Protein AF-A0A0M2LQ07-F1 (afdb_monomer_lite)

Foldseek 3Di:
DPPPVVVVVVLVVVLVVLLPPAAPVNPPPDPVCVVLCPDPVSVVSSVLSNQLSNDPPPADSVQSSCVVVVHDHSPDDDPDPPPDPDDDDPVVVVVVVVVVVVVVVVVVVVVVVVVVVVVVVVVVVVVVVVVVVVVVVVVVVVVVVVVCCVVCVVVPVPPVVVVVVVVLDLDDDPVNLCVVCVPPDDPVVSVVVSVVSSVVSVVSSVVVVVVCVVCPPPPVVVVVVVVVVVVVVVVVVVVPDDDDPVVVVVVVVVVPDPPVVVVVVVVVVVVPD

Structure (mmCIF, N/CA/C/O backbone):
data_AF-A0A0M2LQ07-F1
#
_entry.id   AF-A0A0M2LQ07-F1
#
loop_
_atom_site.group_PDB
_atom_site.id
_atom_site.type_symbol
_atom_site.label_atom_id
_atom_site.label_alt_id
_atom_site.label_comp_id
_atom_site.label_asym_id
_atom_site.label_entity_id
_atom_site.label_seq_id
_atom_site.pdbx_PDB_ins_code
_atom_site.Cartn_x
_atom_site.Cartn_y
_atom_site.Cartn_z
_atom_site.occupancy
_atom_site.B_iso_or_equiv
_atom_site.auth_seq_id
_atom_site.auth_comp_id
_atom_site.auth_asym_id
_atom_site.auth_atom_id
_atom_site.pdbx_PDB_model_num
ATOM 1 N N . MET A 1 1 ? 47.335 -54.741 -37.567 1.00 46.97 1 MET A N 1
ATOM 2 C CA . MET A 1 1 ? 47.854 -53.479 -38.133 1.00 46.97 1 MET A CA 1
ATOM 3 C C . MET A 1 1 ? 46.717 -52.484 -37.971 1.00 46.97 1 MET A C 1
ATOM 5 O O . MET A 1 1 ? 46.050 -52.187 -38.942 1.00 46.97 1 MET A O 1
ATOM 9 N N . ASP A 1 2 ? 46.422 -52.058 -36.739 1.00 43.97 2 ASP A N 1
ATOM 10 C CA . ASP A 1 2 ? 45.130 -51.413 -36.422 1.00 43.97 2 ASP A CA 1
ATOM 11 C C . ASP A 1 2 ? 45.296 -50.295 -35.376 1.00 43.97 2 ASP A C 1
ATOM 13 O O . ASP A 1 2 ? 44.482 -50.148 -34.474 1.00 43.97 2 ASP A O 1
ATOM 17 N N . GLY A 1 3 ? 46.407 -49.550 -35.443 1.00 45.47 3 GLY A N 1
ATOM 18 C CA . GLY A 1 3 ? 46.729 -48.476 -34.490 1.00 45.47 3 GLY A CA 1
ATOM 19 C C . GLY A 1 3 ? 46.888 -47.080 -35.100 1.00 45.47 3 GLY A C 1
ATOM 20 O O . GLY A 1 3 ? 46.978 -46.114 -34.354 1.00 45.47 3 GLY A O 1
ATOM 21 N N . GLU A 1 4 ? 46.930 -46.948 -36.430 1.00 47.81 4 GLU A N 1
ATOM 22 C CA . GLU A 1 4 ? 47.113 -45.644 -37.092 1.00 47.81 4 GLU A CA 1
ATOM 23 C C . GLU A 1 4 ? 45.782 -44.942 -37.400 1.00 47.81 4 GLU A C 1
ATOM 25 O O . GLU A 1 4 ? 45.722 -43.720 -37.348 1.00 47.81 4 GLU A O 1
ATOM 30 N N . ALA A 1 5 ? 44.694 -45.693 -37.619 1.00 48.97 5 ALA A N 1
ATOM 31 C CA . ALA A 1 5 ? 43.389 -45.117 -37.949 1.00 48.97 5 ALA A CA 1
ATOM 32 C C . ALA A 1 5 ? 42.749 -44.350 -36.773 1.00 48.97 5 ALA A C 1
ATOM 34 O O . ALA A 1 5 ? 42.225 -43.260 -36.974 1.00 48.97 5 ALA A O 1
ATOM 35 N N . SER A 1 6 ? 42.852 -44.853 -35.530 1.00 53.16 6 SER A N 1
ATOM 36 C CA . SER A 1 6 ? 42.220 -44.185 -34.374 1.00 53.16 6 SER A CA 1
ATOM 37 C C . SER A 1 6 ? 42.919 -42.884 -33.979 1.00 53.16 6 SER A C 1
ATOM 39 O O . SER A 1 6 ? 42.290 -41.977 -33.451 1.00 53.16 6 SER A O 1
ATOM 41 N N . GLY A 1 7 ? 44.225 -42.781 -34.238 1.00 56.69 7 GLY A N 1
ATOM 42 C CA . GLY A 1 7 ? 45.003 -41.588 -33.922 1.00 56.69 7 GLY A CA 1
ATOM 43 C C . GLY A 1 7 ? 44.833 -40.462 -34.937 1.00 56.69 7 GLY A C 1
ATOM 44 O O . GLY A 1 7 ? 45.278 -39.358 -34.652 1.00 56.69 7 GLY A O 1
ATOM 45 N N . GLN A 1 8 ? 44.251 -40.730 -36.108 1.00 58.09 8 GLN A N 1
ATOM 46 C CA . GLN A 1 8 ? 43.998 -39.730 -37.146 1.00 58.09 8 GLN A CA 1
ATOM 47 C C . GLN A 1 8 ? 42.591 -39.135 -36.999 1.00 58.09 8 GLN A C 1
ATOM 49 O O . GLN A 1 8 ? 42.454 -37.916 -37.031 1.00 58.09 8 GLN A O 1
ATOM 54 N N . ASP A 1 9 ? 41.597 -39.964 -36.661 1.00 59.16 9 ASP A N 1
ATOM 55 C CA . ASP A 1 9 ? 40.252 -39.501 -36.289 1.00 59.16 9 ASP A CA 1
ATOM 56 C C . ASP A 1 9 ? 40.281 -38.600 -35.038 1.00 59.16 9 ASP A C 1
ATOM 58 O O . ASP A 1 9 ? 39.687 -37.524 -35.037 1.00 59.16 9 ASP A O 1
ATOM 62 N N . GLU A 1 10 ? 41.053 -38.964 -34.002 1.00 59.94 10 GLU A N 1
ATOM 63 C CA . GLU A 1 10 ? 41.228 -38.113 -32.810 1.00 59.94 10 GLU A CA 1
ATOM 64 C C . GLU A 1 10 ? 41.937 -36.777 -33.122 1.00 59.94 10 GLU A C 1
ATOM 66 O O . GLU A 1 10 ? 41.705 -35.781 -32.432 1.00 59.94 10 GLU A O 1
ATOM 71 N N . ARG A 1 11 ? 42.801 -36.725 -34.150 1.00 60.34 11 ARG A N 1
ATOM 72 C CA . ARG A 1 11 ? 43.462 -35.479 -34.595 1.00 60.34 11 ARG A CA 1
ATOM 73 C C . ARG A 1 11 ? 42.482 -34.568 -35.319 1.00 60.34 11 ARG A C 1
ATOM 75 O O . ARG A 1 11 ? 42.417 -33.379 -35.005 1.00 60.34 11 ARG A O 1
ATOM 82 N N . ASP A 1 12 ? 41.718 -35.126 -36.250 1.00 62.94 12 ASP A N 1
ATOM 83 C CA . ASP A 1 12 ? 40.739 -34.383 -37.041 1.00 62.94 12 ASP A CA 1
ATOM 84 C C . ASP A 1 12 ? 39.615 -33.834 -36.147 1.00 62.94 12 ASP A C 1
ATOM 86 O O . ASP A 1 12 ? 39.192 -32.684 -36.303 1.00 62.94 12 ASP A O 1
ATOM 90 N N . GLU A 1 13 ? 39.205 -34.599 -35.132 1.00 63.00 13 GLU A N 1
ATOM 91 C CA . GLU A 1 13 ? 38.207 -34.184 -34.142 1.00 63.00 13 GLU A CA 1
ATOM 92 C C . GLU A 1 13 ? 38.708 -33.025 -33.254 1.00 63.00 13 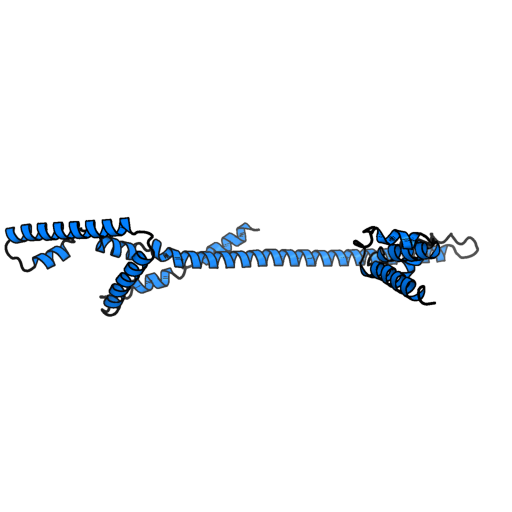GLU A C 1
ATOM 94 O O . GLU A 1 13 ? 37.972 -32.068 -32.989 1.00 63.00 13 GLU A O 1
ATOM 99 N N . GLN A 1 14 ? 39.987 -33.037 -32.861 1.00 61.47 14 GLN A N 1
ATOM 100 C CA . GLN A 1 14 ? 40.597 -31.951 -32.080 1.00 61.47 14 GLN A CA 1
ATOM 101 C C . GLN A 1 14 ? 40.781 -30.660 -32.896 1.00 61.47 14 GLN A C 1
ATOM 103 O O . GLN A 1 14 ? 40.563 -29.566 -32.369 1.00 61.47 14 GLN A O 1
ATOM 108 N N . ILE A 1 15 ? 41.129 -30.763 -34.182 1.00 60.22 15 ILE A N 1
ATOM 109 C CA . ILE A 1 15 ? 41.238 -29.610 -35.095 1.00 60.22 15 ILE A CA 1
ATOM 110 C C . ILE A 1 15 ? 39.846 -29.013 -35.385 1.00 60.22 15 ILE A C 1
ATOM 112 O O . ILE A 1 15 ? 39.679 -27.787 -35.414 1.00 60.22 15 ILE A O 1
ATOM 116 N N . ALA A 1 16 ? 38.820 -29.857 -35.520 1.00 60.53 16 ALA A N 1
ATOM 117 C CA . ALA A 1 16 ? 37.435 -29.418 -35.689 1.00 60.53 16 ALA A CA 1
ATOM 118 C C . ALA A 1 16 ? 36.893 -28.677 -34.449 1.00 60.53 16 ALA A C 1
ATOM 120 O O . ALA A 1 16 ? 36.198 -27.665 -34.587 1.00 60.53 16 ALA A O 1
ATOM 121 N N . ALA A 1 17 ? 37.256 -29.113 -33.238 1.00 58.44 17 ALA A N 1
ATOM 122 C CA . ALA A 1 17 ? 36.820 -28.487 -31.985 1.00 58.44 17 ALA A CA 1
ATOM 123 C C . ALA A 1 17 ? 37.304 -27.028 -31.820 1.00 58.44 17 ALA A C 1
ATOM 125 O O . ALA A 1 17 ? 36.582 -26.184 -31.275 1.00 58.44 17 ALA A O 1
ATOM 126 N N . VAL A 1 18 ? 38.493 -26.701 -32.340 1.00 58.38 18 VAL A N 1
ATOM 127 C CA . VAL A 1 18 ? 39.032 -25.326 -32.365 1.00 58.38 18 VAL A CA 1
ATOM 128 C C . VAL A 1 18 ? 38.198 -24.420 -33.276 1.00 58.38 18 VAL A C 1
ATOM 130 O O . VAL A 1 18 ? 37.946 -23.263 -32.945 1.00 58.38 18 VAL A O 1
ATOM 133 N N . SER A 1 19 ? 37.701 -24.956 -34.392 1.00 54.53 19 SER A N 1
ATOM 134 C CA . SER A 1 19 ? 36.867 -24.209 -35.344 1.00 54.53 19 SER A CA 1
ATOM 135 C C . SER A 1 19 ? 35.464 -23.906 -34.796 1.00 54.53 19 SER A C 1
ATOM 137 O O . SER A 1 19 ? 34.841 -22.924 -35.193 1.00 54.53 19 SER A O 1
ATOM 139 N N . ALA A 1 20 ? 34.966 -24.720 -33.859 1.00 53.09 20 ALA A N 1
ATOM 140 C CA . ALA A 1 20 ? 33.618 -24.603 -33.300 1.00 53.09 20 ALA A CA 1
ATOM 141 C C . ALA A 1 20 ? 33.491 -23.604 -32.131 1.00 53.09 20 ALA A C 1
ATOM 143 O O . ALA A 1 20 ? 32.379 -23.211 -31.783 1.00 53.09 20 ALA A O 1
ATOM 144 N N . THR A 1 21 ? 34.598 -23.187 -31.504 1.00 53.09 21 THR A N 1
ATOM 145 C CA . THR A 1 21 ? 34.574 -22.473 -30.209 1.00 53.09 21 THR A CA 1
ATOM 146 C C . THR A 1 21 ? 34.565 -20.944 -30.286 1.00 53.09 21 THR A C 1
ATOM 148 O O . THR A 1 21 ? 34.563 -20.304 -29.239 1.00 53.09 21 THR A O 1
ATOM 151 N N . GLY A 1 22 ? 34.494 -20.349 -31.481 1.00 49.03 22 GLY A N 1
ATOM 152 C CA . GLY A 1 22 ? 34.220 -18.920 -31.684 1.00 49.03 22 GLY A CA 1
ATOM 153 C C . GLY A 1 22 ? 35.163 -17.962 -30.941 1.00 49.03 22 GLY A C 1
ATOM 154 O O . GLY A 1 22 ? 34.906 -17.596 -29.798 1.00 49.03 22 GLY A O 1
ATOM 155 N N . GLY A 1 23 ? 36.221 -17.501 -31.618 1.00 47.72 23 GLY A N 1
ATOM 156 C CA . GLY A 1 23 ? 36.977 -16.264 -31.353 1.00 47.72 23 GLY A CA 1
ATOM 157 C C . GLY A 1 23 ? 37.716 -16.109 -30.014 1.00 47.72 23 GLY A C 1
ATOM 158 O O . GLY A 1 23 ? 38.911 -15.829 -30.007 1.00 47.72 23 GLY A O 1
ATOM 159 N N . SER A 1 24 ? 37.039 -16.252 -28.873 1.00 45.50 24 SER A N 1
ATOM 160 C CA . SER A 1 24 ? 37.569 -15.868 -27.558 1.00 45.50 24 SER A CA 1
ATOM 161 C C . SER A 1 24 ? 37.979 -17.052 -26.673 1.00 45.50 24 SER A C 1
ATOM 163 O O . SER A 1 24 ? 38.834 -16.876 -25.807 1.00 45.50 24 SER A O 1
ATOM 165 N N . SER A 1 25 ? 37.435 -18.255 -26.896 1.00 47.25 25 SER A N 1
ATOM 166 C CA . SER A 1 25 ? 37.839 -19.480 -26.174 1.00 47.25 25 SER A CA 1
ATOM 167 C C . SER A 1 25 ? 38.949 -20.279 -26.869 1.00 47.25 25 SER A C 1
ATOM 169 O O . SER A 1 25 ? 39.538 -21.159 -26.246 1.00 47.25 25 SER A O 1
ATOM 171 N N . ALA A 1 26 ? 39.294 -19.949 -28.120 1.00 50.22 26 ALA A N 1
ATOM 172 C CA . ALA A 1 26 ? 40.324 -20.643 -28.905 1.00 50.22 26 ALA A CA 1
ATOM 173 C C . ALA A 1 26 ? 41.767 -20.439 -28.383 1.00 50.22 26 ALA A C 1
ATOM 175 O O . ALA A 1 26 ? 42.678 -21.157 -28.784 1.00 50.22 26 ALA A O 1
ATOM 176 N N . LEU A 1 27 ? 41.986 -19.481 -27.471 1.00 46.78 27 LEU A N 1
ATOM 177 C CA . LEU A 1 27 ? 43.298 -19.164 -26.884 1.00 46.78 27 LEU A CA 1
ATOM 178 C C . LEU A 1 27 ? 43.568 -19.858 -25.535 1.00 46.78 27 LEU A C 1
ATOM 180 O O . LEU A 1 27 ? 44.528 -19.513 -24.844 1.00 46.78 27 LEU A O 1
ATOM 184 N N . VAL A 1 28 ? 42.753 -20.839 -25.132 1.00 48.00 28 VAL A N 1
ATOM 185 C CA . VAL A 1 28 ? 43.066 -21.674 -23.964 1.00 48.00 28 VAL A CA 1
ATOM 186 C C . VAL A 1 28 ? 44.099 -22.723 -24.384 1.00 48.00 28 VAL A C 1
ATOM 188 O O . VAL A 1 28 ? 43.757 -23.797 -24.874 1.00 48.00 28 VAL A O 1
ATOM 191 N N . PHE A 1 29 ? 45.383 -22.399 -24.215 1.00 53.06 29 PHE A N 1
ATOM 192 C CA . PHE A 1 29 ? 46.493 -23.318 -24.473 1.00 53.06 29 PHE A CA 1
ATOM 193 C C . PHE A 1 29 ? 46.430 -24.517 -23.516 1.00 53.06 29 PHE A C 1
ATOM 195 O O . PHE A 1 29 ? 46.901 -24.465 -22.381 1.00 53.06 29 PHE A O 1
ATOM 202 N N . ASN A 1 30 ? 45.813 -25.601 -23.977 1.00 56.31 30 ASN A N 1
ATOM 203 C CA . ASN A 1 30 ? 45.664 -26.843 -23.238 1.00 56.31 30 ASN A CA 1
ATOM 204 C C . ASN A 1 30 ? 46.934 -27.714 -23.367 1.00 56.31 30 ASN A C 1
ATOM 206 O O . ASN A 1 30 ? 47.557 -27.779 -24.426 1.00 56.31 30 ASN A O 1
ATOM 210 N N . LEU A 1 31 ? 47.329 -28.431 -22.311 1.00 52.22 31 LEU A N 1
ATOM 211 C CA . LEU A 1 31 ? 48.542 -29.277 -22.307 1.00 52.22 31 LEU A CA 1
ATOM 212 C C . LEU A 1 31 ? 48.493 -30.420 -23.344 1.00 52.22 31 LEU A C 1
ATOM 214 O O . LEU A 1 31 ? 49.528 -30.976 -23.712 1.00 52.22 31 LEU A O 1
ATOM 218 N N . HIS A 1 32 ? 47.301 -30.725 -23.860 1.00 57.03 32 HIS A N 1
ATOM 219 C CA . HIS A 1 32 ? 47.039 -31.735 -24.886 1.00 57.03 32 HIS A CA 1
ATOM 220 C C . HIS A 1 32 ? 47.437 -31.324 -26.319 1.00 57.03 32 HIS A C 1
ATOM 222 O O . HIS A 1 32 ? 47.362 -32.156 -27.213 1.00 57.03 32 HIS A O 1
ATOM 228 N N . ILE A 1 33 ? 47.912 -30.092 -26.549 1.00 60.50 33 ILE A N 1
ATOM 229 C CA . ILE A 1 33 ? 48.329 -29.600 -27.883 1.00 60.50 33 ILE A CA 1
ATOM 230 C C . ILE A 1 33 ? 49.771 -30.031 -28.228 1.00 60.50 33 ILE A C 1
ATOM 232 O O . ILE A 1 33 ? 50.170 -30.089 -29.389 1.00 60.50 33 ILE A O 1
ATOM 236 N N . LEU A 1 34 ? 50.582 -30.369 -27.220 1.00 58.12 34 LEU A N 1
ATOM 237 C CA . LEU A 1 34 ? 52.002 -30.699 -27.391 1.00 58.12 34 LEU A CA 1
ATOM 238 C C . LEU A 1 34 ? 52.292 -31.868 -28.358 1.00 58.12 34 LEU A C 1
ATOM 240 O O . LEU A 1 34 ? 53.314 -31.798 -29.041 1.00 58.12 34 LEU A O 1
ATOM 244 N N . PRO A 1 35 ? 51.457 -32.922 -28.467 1.00 62.19 35 PRO A N 1
ATOM 245 C CA . PRO A 1 35 ? 51.621 -33.967 -29.476 1.00 62.19 35 PRO A CA 1
ATOM 246 C C . PRO A 1 35 ? 51.368 -33.478 -30.913 1.00 62.19 35 PRO A C 1
ATOM 248 O O . PRO A 1 35 ? 52.111 -33.882 -31.802 1.00 62.19 35 PRO A O 1
ATOM 251 N N . LEU A 1 36 ? 50.394 -32.579 -31.127 1.00 58.91 36 LEU A N 1
ATOM 252 C CA . LEU A 1 36 ? 50.038 -32.004 -32.440 1.00 58.91 36 LEU A CA 1
ATOM 253 C C . LEU A 1 36 ? 51.113 -31.051 -32.987 1.00 58.91 36 LEU A C 1
ATOM 255 O O . LEU A 1 36 ? 51.188 -30.808 -34.182 1.00 58.91 36 LEU A O 1
ATOM 259 N N . LEU A 1 37 ? 51.977 -30.515 -32.121 1.00 60.53 37 LEU A N 1
ATOM 260 C CA . LEU A 1 37 ? 53.058 -29.600 -32.510 1.00 60.53 37 LEU A CA 1
ATOM 261 C C . LEU A 1 37 ? 54.384 -30.314 -32.839 1.00 60.53 37 LEU A C 1
ATOM 263 O O . LEU A 1 37 ? 55.374 -29.643 -33.150 1.00 60.53 37 LEU A O 1
ATOM 267 N N . ARG A 1 38 ? 54.439 -31.653 -32.734 1.00 64.88 38 ARG A N 1
ATOM 268 C CA . ARG A 1 38 ? 55.676 -32.442 -32.906 1.00 64.88 38 ARG A CA 1
ATOM 269 C C . ARG A 1 38 ? 56.110 -32.596 -34.359 1.00 64.88 38 ARG A C 1
ATOM 271 O O . ARG A 1 38 ? 57.309 -32.645 -34.620 1.00 64.88 38 ARG A O 1
ATOM 278 N N . THR A 1 39 ? 55.162 -32.705 -35.278 1.00 72.12 39 THR A N 1
ATOM 279 C CA . THR A 1 39 ? 55.397 -32.856 -36.719 1.00 72.12 39 THR A CA 1
ATOM 280 C C . THR A 1 39 ? 55.114 -31.526 -37.418 1.00 72.12 39 THR A C 1
ATOM 282 O O . THR A 1 39 ? 54.304 -30.723 -36.957 1.00 72.12 39 THR A O 1
ATOM 285 N N . GLU A 1 40 ? 55.820 -31.255 -38.518 1.00 68.81 40 GLU A N 1
ATOM 286 C CA . GLU A 1 40 ? 55.652 -30.004 -39.271 1.00 68.81 40 GLU A CA 1
ATOM 287 C C . GLU A 1 40 ? 54.229 -29.872 -39.824 1.00 68.81 40 GLU A C 1
ATOM 289 O O . GLU A 1 40 ? 53.613 -28.816 -39.721 1.00 68.81 40 GLU A O 1
ATOM 294 N N . GLU A 1 41 ? 53.701 -30.964 -40.375 1.00 72.25 41 GLU A N 1
ATOM 295 C CA . GLU A 1 41 ? 52.399 -31.000 -41.038 1.00 72.25 41 GLU A CA 1
ATOM 296 C C . GLU A 1 41 ? 51.247 -30.783 -40.046 1.00 72.25 41 GLU A C 1
ATOM 298 O O . GLU A 1 41 ? 50.420 -29.895 -40.264 1.00 72.25 41 GLU A O 1
ATOM 303 N N . ASP A 1 42 ? 51.239 -31.498 -38.914 1.00 64.44 42 ASP A N 1
ATOM 304 C CA . ASP A 1 42 ? 50.184 -31.359 -37.897 1.00 64.44 42 ASP A CA 1
ATOM 305 C C . ASP A 1 42 ? 50.243 -29.975 -37.226 1.00 64.44 42 ASP A C 1
ATOM 307 O O . ASP A 1 42 ? 49.210 -29.360 -36.938 1.00 64.44 42 ASP A O 1
ATOM 311 N N . ARG A 1 43 ? 51.452 -29.420 -37.055 1.00 70.31 43 ARG A N 1
ATOM 312 C CA . ARG A 1 43 ? 51.638 -28.064 -36.531 1.00 70.31 43 ARG A CA 1
ATOM 313 C C . ARG A 1 43 ? 51.049 -27.012 -37.464 1.00 70.31 43 ARG A C 1
ATOM 315 O O . ARG A 1 43 ? 50.386 -26.090 -36.990 1.00 70.31 43 ARG A O 1
ATOM 322 N N . VAL A 1 44 ? 51.290 -27.127 -38.768 1.00 71.19 44 VAL A N 1
ATOM 323 C CA . VAL A 1 44 ? 50.738 -26.197 -39.765 1.00 71.19 44 VAL A CA 1
ATOM 324 C C . VAL A 1 44 ? 49.213 -26.310 -39.821 1.00 71.19 44 VAL A C 1
ATOM 326 O O . VAL A 1 44 ? 48.533 -25.283 -39.836 1.00 71.19 44 VAL A O 1
ATOM 329 N N . ALA A 1 45 ? 48.664 -27.527 -39.781 1.00 71.06 45 ALA A N 1
ATOM 330 C CA . ALA A 1 45 ? 47.218 -27.753 -39.773 1.00 71.06 45 ALA A CA 1
ATOM 331 C C . ALA A 1 45 ? 46.539 -27.139 -38.535 1.00 71.06 45 ALA A C 1
ATOM 333 O O . ALA A 1 45 ? 45.563 -26.395 -38.664 1.00 71.06 45 ALA A O 1
ATOM 334 N N . TYR A 1 46 ? 47.100 -27.369 -37.344 1.00 70.38 46 TYR A N 1
ATOM 335 C CA . TYR A 1 46 ? 46.590 -26.803 -36.095 1.00 70.38 46 TYR A CA 1
ATOM 336 C C . TYR A 1 46 ? 46.665 -25.268 -36.076 1.00 70.38 46 TYR A C 1
ATOM 338 O O . TYR A 1 46 ? 45.689 -24.599 -35.735 1.00 70.38 46 TYR A O 1
ATOM 346 N N . LEU A 1 47 ? 47.800 -24.686 -36.482 1.00 71.56 47 LEU A N 1
ATOM 347 C CA . LEU A 1 47 ? 47.966 -23.229 -36.515 1.00 71.56 47 LEU A CA 1
ATOM 348 C C . LEU A 1 47 ? 47.019 -22.559 -37.519 1.00 71.56 47 LEU A C 1
ATOM 350 O O . LEU A 1 47 ? 46.486 -21.493 -37.216 1.00 71.56 47 LEU A O 1
ATOM 354 N N . ASN A 1 48 ? 46.750 -23.190 -38.666 1.00 71.75 48 ASN A N 1
ATOM 355 C CA . ASN A 1 48 ? 45.762 -22.695 -39.627 1.00 71.75 48 ASN A CA 1
ATOM 356 C C . ASN A 1 48 ? 44.333 -22.740 -39.067 1.00 71.75 48 ASN A C 1
ATOM 358 O O . ASN A 1 48 ? 43.574 -21.787 -39.257 1.00 71.75 48 ASN A O 1
ATOM 362 N N . ALA A 1 49 ? 43.967 -23.794 -38.334 1.00 70.31 49 ALA A N 1
ATOM 363 C CA . ALA A 1 49 ? 42.655 -23.894 -37.694 1.00 70.31 49 ALA A CA 1
ATOM 364 C C . ALA A 1 49 ? 42.465 -22.833 -36.597 1.00 70.31 49 ALA A C 1
ATOM 366 O O . ALA A 1 49 ? 41.436 -22.156 -36.561 1.00 70.31 49 ALA A O 1
ATOM 367 N N . VAL A 1 50 ? 43.486 -22.611 -35.761 1.00 69.38 50 VAL A N 1
ATOM 368 C CA . VAL A 1 50 ? 43.484 -21.533 -34.757 1.00 69.38 50 VAL A CA 1
ATOM 369 C C . VAL A 1 50 ? 43.376 -20.165 -35.430 1.00 69.38 50 VAL A C 1
ATOM 371 O O . VAL A 1 50 ? 42.549 -19.345 -35.034 1.00 69.38 50 VAL A O 1
ATOM 374 N N . ALA A 1 51 ? 44.170 -19.919 -36.473 1.00 67.94 51 ALA A N 1
ATOM 375 C CA . ALA A 1 51 ? 44.141 -18.652 -37.188 1.00 67.94 51 ALA A CA 1
ATOM 376 C C . ALA A 1 51 ? 42.770 -18.397 -37.838 1.00 67.94 51 ALA A C 1
ATOM 378 O O . ALA A 1 51 ? 42.279 -17.272 -37.796 1.00 67.94 51 ALA A O 1
ATOM 379 N N . THR A 1 52 ? 42.108 -19.435 -38.354 1.00 69.62 52 THR A N 1
ATOM 380 C CA . THR A 1 52 ? 40.753 -19.349 -38.925 1.00 69.62 52 THR A CA 1
ATOM 381 C C . THR A 1 52 ? 39.687 -19.098 -37.853 1.00 69.62 52 THR A C 1
ATOM 383 O O . THR A 1 52 ? 38.791 -18.281 -38.064 1.00 69.62 52 THR A O 1
ATOM 386 N N . ALA A 1 53 ? 39.806 -19.703 -36.669 1.00 68.12 53 ALA A N 1
ATOM 387 C CA . ALA A 1 53 ? 38.896 -19.461 -35.543 1.00 68.12 53 ALA A CA 1
ATOM 388 C C . ALA A 1 53 ? 38.975 -18.022 -34.986 1.00 68.12 53 ALA A C 1
ATOM 390 O O . ALA A 1 53 ? 38.035 -17.554 -34.342 1.00 68.12 53 ALA A O 1
ATOM 391 N N . MET A 1 54 ? 40.076 -17.309 -35.252 1.00 66.50 54 MET A N 1
ATOM 392 C CA . MET A 1 54 ? 40.268 -15.898 -34.896 1.00 66.50 54 MET A CA 1
ATOM 393 C C . MET A 1 54 ? 39.731 -14.914 -35.952 1.00 66.50 54 MET A C 1
ATOM 395 O O . MET A 1 54 ? 39.912 -13.704 -35.793 1.00 66.50 54 MET A O 1
ATOM 399 N N . THR A 1 55 ? 39.082 -15.395 -37.021 1.00 69.00 55 THR A N 1
ATOM 400 C CA . THR A 1 55 ? 38.496 -14.529 -38.058 1.00 69.00 55 THR A CA 1
ATOM 401 C C . THR A 1 55 ? 37.394 -13.648 -37.451 1.00 69.00 55 THR A C 1
ATOM 403 O O . THR A 1 55 ? 36.427 -14.180 -36.910 1.00 69.00 55 THR A O 1
ATOM 406 N N . PRO A 1 56 ? 37.478 -12.309 -37.543 1.00 69.81 56 PRO A N 1
ATOM 407 C CA . PRO A 1 56 ? 36.395 -11.426 -37.113 1.00 69.81 56 PRO A CA 1
ATOM 408 C C . PRO A 1 56 ? 35.111 -11.653 -37.929 1.00 69.81 56 PRO A C 1
ATOM 410 O O . PRO A 1 56 ? 35.187 -11.748 -39.153 1.00 69.81 56 PRO A O 1
ATOM 413 N N . ASP A 1 57 ? 33.935 -11.607 -37.287 1.00 67.81 57 ASP A N 1
ATOM 414 C CA . ASP A 1 57 ? 32.600 -11.910 -37.866 1.00 67.81 57 ASP A CA 1
ATOM 415 C C . ASP A 1 57 ? 32.238 -11.184 -39.179 1.00 67.81 57 ASP A C 1
ATOM 417 O O . ASP A 1 57 ? 31.265 -11.524 -39.850 1.00 67.81 57 ASP A O 1
ATOM 421 N N . ARG A 1 58 ? 32.980 -10.135 -39.546 1.00 58.09 58 ARG A N 1
ATOM 422 C CA . ARG A 1 58 ? 32.723 -9.287 -40.719 1.00 58.09 58 ARG A CA 1
ATOM 423 C C . ARG A 1 58 ? 33.665 -9.556 -41.901 1.00 58.09 58 ARG A C 1
ATOM 425 O O . ARG A 1 58 ? 33.584 -8.823 -42.886 1.00 58.09 58 ARG A O 1
ATOM 432 N N . ILE A 1 59 ? 34.562 -10.542 -41.812 1.00 68.00 59 ILE A N 1
ATOM 433 C CA . ILE A 1 59 ? 35.559 -10.852 -42.852 1.00 68.00 59 ILE A CA 1
ATOM 434 C C . ILE A 1 59 ? 35.205 -12.168 -43.558 1.00 68.00 59 ILE A C 1
ATOM 436 O O . ILE A 1 59 ? 34.883 -13.157 -42.911 1.00 68.00 59 ILE A O 1
ATOM 440 N N . ASP A 1 60 ? 35.293 -12.186 -44.893 1.00 73.62 60 ASP A N 1
ATOM 441 C CA . ASP A 1 60 ? 35.169 -13.411 -45.694 1.00 73.62 60 ASP A CA 1
ATOM 442 C C . ASP A 1 60 ? 36.318 -14.387 -45.346 1.00 73.62 60 ASP A C 1
ATOM 444 O O . ASP A 1 60 ? 37.488 -14.023 -45.534 1.00 73.62 60 ASP A O 1
ATOM 448 N N . PRO A 1 61 ? 36.024 -15.619 -44.882 1.00 70.56 61 PRO A N 1
ATOM 449 C CA . PRO A 1 61 ? 37.036 -16.607 -44.502 1.00 70.56 61 PRO A CA 1
ATOM 450 C C . PRO A 1 61 ? 38.094 -16.863 -45.585 1.00 70.56 61 PRO A C 1
ATOM 452 O O . PRO A 1 61 ? 39.275 -17.018 -45.279 1.00 70.56 61 PRO A O 1
ATOM 455 N N . LYS A 1 62 ? 37.716 -16.804 -46.871 1.00 71.12 62 LYS A N 1
ATOM 456 C CA . LYS A 1 62 ? 38.656 -17.026 -47.987 1.00 71.12 62 LYS A CA 1
ATOM 457 C C . LYS A 1 62 ? 39.671 -15.893 -48.151 1.00 71.12 62 LYS A C 1
ATOM 459 O O . LYS A 1 62 ? 40.786 -16.115 -48.627 1.00 71.12 62 LYS A O 1
ATOM 464 N N . LEU A 1 63 ? 39.292 -14.664 -47.795 1.00 68.69 63 LEU A N 1
ATOM 465 C CA . LEU A 1 63 ? 40.201 -13.514 -47.798 1.00 68.69 63 LEU A CA 1
ATOM 466 C C . LEU A 1 63 ? 41.155 -13.564 -46.601 1.00 68.69 63 LEU A C 1
ATOM 468 O O . LEU A 1 63 ? 42.315 -13.175 -46.737 1.00 68.69 63 LEU A O 1
ATOM 472 N N . TRP A 1 64 ? 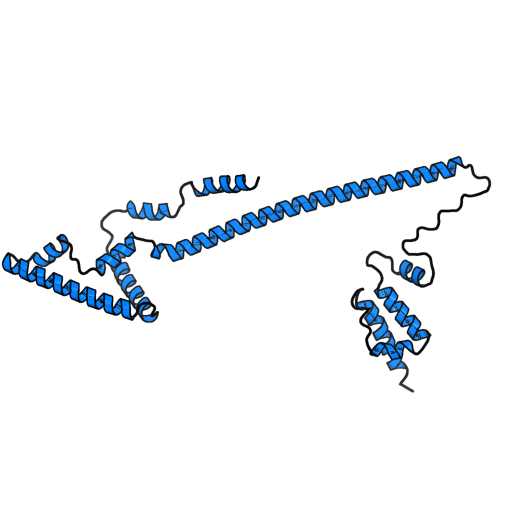40.683 -14.079 -45.465 1.00 76.31 64 TRP A N 1
ATOM 473 C CA . TRP A 1 64 ? 41.488 -14.276 -44.263 1.00 76.31 64 TRP A CA 1
ATOM 474 C C . TRP A 1 64 ? 42.585 -15.331 -44.462 1.00 76.31 64 TRP A C 1
ATOM 476 O O . TRP A 1 64 ? 43.758 -15.040 -44.229 1.00 76.31 64 TRP A O 1
ATOM 486 N N . GLU A 1 65 ? 42.245 -16.501 -45.010 1.00 72.56 65 GLU A N 1
ATOM 487 C CA . GLU A 1 65 ? 43.219 -17.553 -45.352 1.00 72.56 65 GLU A CA 1
ATOM 488 C C . GLU A 1 65 ? 44.285 -17.060 -46.339 1.00 72.56 65 GLU A C 1
ATOM 490 O O . GLU A 1 65 ? 45.483 -17.298 -46.169 1.00 72.56 65 GLU A O 1
ATOM 495 N N . ARG A 1 66 ? 43.865 -16.310 -47.365 1.00 73.50 66 ARG A N 1
ATOM 496 C CA . ARG A 1 66 ? 44.781 -15.751 -48.365 1.00 73.50 66 ARG A CA 1
ATOM 497 C C . ARG A 1 66 ? 45.766 -14.746 -47.761 1.00 73.50 66 ARG A C 1
ATOM 499 O O . ARG A 1 66 ? 46.895 -14.655 -48.241 1.00 73.50 66 ARG A O 1
ATOM 506 N N . TRP A 1 67 ? 45.354 -13.993 -46.743 1.00 76.75 67 TRP A N 1
ATOM 507 C CA . TRP A 1 67 ? 46.237 -13.084 -46.013 1.00 76.75 67 TRP A CA 1
ATOM 508 C C . TRP A 1 67 ? 47.224 -13.838 -45.116 1.00 76.75 67 TRP A C 1
ATOM 510 O O . TRP A 1 67 ? 48.420 -13.552 -45.165 1.00 76.75 67 TRP A O 1
ATOM 520 N N . LEU A 1 68 ? 46.754 -14.843 -44.371 1.00 74.44 68 LEU A N 1
ATOM 521 C CA . LEU A 1 68 ? 47.609 -15.697 -43.534 1.00 74.44 68 LEU A CA 1
ATOM 522 C C . LEU A 1 68 ? 48.705 -16.403 -44.351 1.00 74.44 68 LEU A C 1
ATOM 524 O O . LEU A 1 68 ? 49.827 -16.556 -43.874 1.00 74.44 68 LEU A O 1
ATOM 528 N N . GLY A 1 69 ? 48.422 -16.743 -45.614 1.00 72.62 69 GLY A N 1
ATOM 529 C CA . GLY A 1 69 ? 49.396 -17.269 -46.579 1.00 72.62 69 GLY A CA 1
ATOM 530 C C . GLY A 1 69 ? 50.399 -16.248 -47.143 1.00 72.62 69 GLY A C 1
ATOM 531 O O . GLY A 1 69 ? 51.066 -16.545 -48.134 1.00 72.62 69 GLY A O 1
ATOM 532 N N . GLY A 1 70 ? 50.496 -15.040 -46.573 1.00 66.06 70 GLY A N 1
ATOM 533 C CA . GLY A 1 70 ? 51.400 -13.974 -47.025 1.00 66.06 70 GLY A CA 1
ATOM 534 C C . GLY A 1 70 ? 50.849 -13.106 -48.164 1.00 66.06 70 GLY A C 1
ATOM 535 O O . GLY A 1 70 ? 51.600 -12.366 -48.802 1.00 66.06 70 GLY A O 1
ATOM 536 N N . GLY A 1 71 ? 49.548 -13.202 -48.451 1.00 69.25 71 GLY A N 1
ATOM 537 C CA . GLY A 1 71 ? 48.852 -12.337 -49.401 1.00 69.25 71 GLY A CA 1
ATOM 538 C C . GLY A 1 71 ? 48.539 -10.938 -48.845 1.00 69.25 71 GLY A C 1
ATOM 539 O O . GLY A 1 71 ? 48.834 -10.636 -47.691 1.00 69.25 71 GLY A O 1
ATOM 540 N N . PRO A 1 72 ? 47.935 -10.052 -49.660 1.00 65.69 72 PRO A N 1
ATOM 541 C CA . PRO A 1 72 ? 47.547 -8.713 -49.215 1.00 65.69 72 PRO A CA 1
ATOM 542 C C . PRO A 1 72 ? 46.518 -8.773 -48.075 1.00 65.69 72 PRO A C 1
ATOM 544 O O . PRO A 1 72 ? 45.668 -9.664 -48.053 1.00 65.69 72 PRO A O 1
ATOM 547 N N . GLY A 1 73 ? 46.596 -7.817 -47.143 1.00 67.31 73 GLY A N 1
ATOM 548 C CA . GLY A 1 73 ? 45.683 -7.704 -46.002 1.00 67.31 73 GLY A CA 1
ATOM 549 C C . GLY A 1 73 ? 44.204 -7.662 -46.395 1.00 67.31 73 GLY A C 1
ATOM 550 O O . GLY A 1 73 ? 43.870 -7.069 -47.420 1.00 67.31 73 GLY A O 1
ATOM 551 N N . PRO A 1 74 ? 43.284 -8.192 -45.563 1.00 61.94 74 PRO A N 1
ATOM 552 C CA . PRO A 1 74 ? 41.840 -8.133 -45.825 1.00 61.94 74 PRO A CA 1
ATOM 553 C C . PRO A 1 74 ? 41.308 -6.689 -45.903 1.00 61.94 74 PRO A C 1
ATOM 555 O O . PRO A 1 74 ? 40.268 -6.438 -46.508 1.00 61.94 74 PRO A O 1
ATOM 558 N N . TYR A 1 75 ? 42.049 -5.732 -45.335 1.00 62.53 75 TYR A N 1
ATOM 559 C CA . TYR A 1 75 ? 41.773 -4.295 -45.394 1.00 62.53 75 TYR A CA 1
ATOM 560 C C . TYR A 1 75 ? 42.736 -3.520 -46.305 1.00 62.53 75 TYR A C 1
ATOM 562 O O . TYR A 1 75 ? 42.534 -2.321 -46.521 1.00 62.53 75 TYR A O 1
ATOM 570 N N . ASP A 1 76 ? 43.761 -4.180 -46.853 1.00 54.28 76 ASP A N 1
ATOM 571 C CA . ASP A 1 76 ? 44.690 -3.550 -47.784 1.00 54.28 76 ASP A CA 1
ATOM 572 C C . ASP A 1 76 ? 44.005 -3.435 -49.138 1.00 54.28 76 ASP A C 1
ATOM 574 O O . ASP A 1 76 ? 43.922 -4.363 -49.949 1.00 54.28 76 ASP A O 1
ATOM 578 N N . ARG A 1 77 ? 43.476 -2.240 -49.390 1.00 56.19 77 ARG A N 1
ATOM 579 C CA . ARG A 1 77 ? 43.048 -1.852 -50.726 1.00 56.19 77 ARG A CA 1
ATOM 580 C C . ARG A 1 77 ? 44.250 -2.029 -51.645 1.00 56.19 77 ARG A C 1
ATOM 582 O O . ARG A 1 77 ? 45.312 -1.481 -51.364 1.00 56.19 77 ARG A O 1
ATOM 589 N N . SER A 1 78 ? 44.050 -2.785 -52.729 1.00 53.22 78 SER A N 1
ATOM 590 C CA . SER A 1 78 ? 44.965 -2.894 -53.870 1.00 53.22 78 SER A CA 1
ATOM 591 C C . SER A 1 78 ? 45.781 -1.612 -53.996 1.00 53.22 78 SER A C 1
ATOM 593 O O . SER A 1 78 ? 45.179 -0.549 -54.165 1.00 53.22 78 SER A O 1
ATOM 595 N N . ALA A 1 79 ? 47.111 -1.724 -53.882 1.00 55.56 79 ALA A N 1
ATOM 596 C CA . ALA A 1 79 ? 48.038 -0.598 -53.946 1.00 55.56 79 ALA A CA 1
ATOM 597 C C . ALA A 1 79 ? 47.589 0.415 -55.015 1.00 55.56 79 ALA A C 1
ATOM 599 O O . ALA A 1 79 ? 47.109 -0.020 -56.075 1.00 55.56 79 ALA A O 1
ATOM 600 N N . PRO A 1 80 ? 47.708 1.735 -54.764 1.00 55.97 80 PRO A N 1
ATOM 601 C CA . PRO A 1 80 ? 47.271 2.749 -55.716 1.00 55.97 80 PRO A CA 1
ATOM 602 C C . PRO A 1 80 ? 47.827 2.393 -57.093 1.00 55.97 80 PRO A C 1
ATOM 604 O O . PRO A 1 80 ? 49.038 2.212 -57.250 1.00 55.97 80 PRO A O 1
ATOM 607 N N . LYS A 1 81 ? 46.929 2.186 -58.070 1.00 58.06 81 LYS A N 1
ATOM 608 C CA . LYS A 1 81 ? 47.321 1.795 -59.429 1.00 58.06 81 LYS A CA 1
ATOM 609 C C . LYS A 1 81 ? 48.380 2.789 -59.900 1.00 58.06 81 LYS A C 1
ATOM 611 O O . LYS A 1 81 ? 48.121 3.991 -59.911 1.00 58.06 81 LYS A O 1
ATOM 616 N N . ARG A 1 82 ? 49.576 2.288 -60.234 1.00 54.66 82 ARG A N 1
ATOM 617 C CA . ARG A 1 82 ? 50.667 3.124 -60.748 1.00 54.66 82 ARG A CA 1
ATOM 618 C C . ARG A 1 82 ? 50.137 3.941 -61.936 1.00 54.66 82 ARG A C 1
ATOM 620 O O . ARG A 1 82 ? 49.418 3.364 -62.756 1.00 54.66 82 ARG 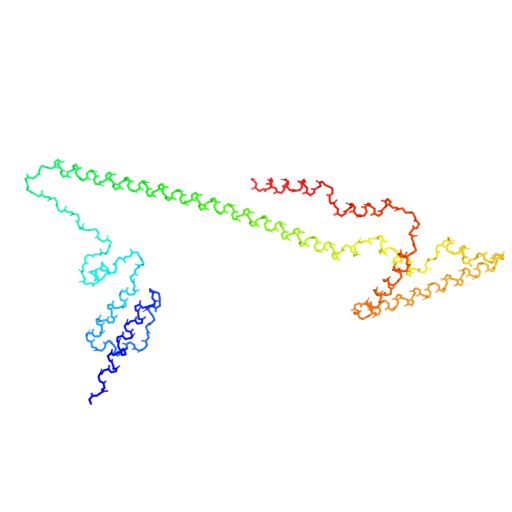A O 1
ATOM 627 N N . PRO A 1 83 ? 50.463 5.241 -62.036 1.00 54.06 83 PRO A N 1
ATOM 628 C CA . PRO A 1 83 ? 50.053 6.048 -63.177 1.00 54.06 83 PRO A CA 1
ATOM 629 C C . PRO A 1 83 ? 50.570 5.395 -64.464 1.00 54.06 83 PRO A C 1
ATOM 631 O O . PRO A 1 83 ? 51.745 5.047 -64.573 1.00 54.06 83 PRO A O 1
ATOM 634 N N . THR A 1 84 ? 49.667 5.160 -65.409 1.00 54.66 84 THR A N 1
ATOM 635 C CA . THR A 1 84 ? 49.930 4.543 -66.711 1.00 54.66 84 THR A CA 1
ATOM 636 C C . THR A 1 84 ? 50.822 5.464 -67.546 1.00 54.66 84 THR A C 1
ATOM 638 O O . THR A 1 84 ? 50.385 6.507 -68.020 1.00 54.66 84 THR A O 1
ATOM 641 N N . THR A 1 85 ? 52.091 5.097 -67.741 1.00 51.62 85 THR A N 1
ATOM 642 C CA . THR A 1 85 ? 53.101 5.977 -68.363 1.00 51.62 85 THR A CA 1
ATOM 643 C C . THR A 1 85 ? 53.105 6.008 -69.897 1.00 51.62 85 THR A C 1
ATOM 645 O O . THR A 1 85 ? 54.025 6.581 -70.474 1.00 51.62 85 THR A O 1
ATOM 648 N N . HIS A 1 86 ? 52.115 5.442 -70.598 1.00 47.41 86 HIS A N 1
ATOM 649 C CA . HIS A 1 86 ? 52.132 5.422 -72.067 1.00 47.41 86 HIS A CA 1
ATOM 650 C C . HIS A 1 86 ? 50.763 5.688 -72.712 1.00 47.41 86 HIS A C 1
ATOM 652 O O . HIS A 1 86 ? 49.852 4.867 -72.659 1.00 47.41 86 HIS A O 1
ATOM 658 N N . GLY A 1 87 ? 50.658 6.837 -73.389 1.00 54.69 87 GLY A N 1
ATOM 659 C CA . GLY A 1 87 ? 49.815 7.037 -74.575 1.00 54.69 87 GLY A CA 1
ATOM 660 C C . GLY A 1 87 ? 48.299 7.172 -74.395 1.00 54.69 87 GLY A C 1
ATOM 661 O O . GLY A 1 87 ? 47.620 7.446 -75.381 1.00 54.69 87 GLY A O 1
ATOM 662 N N . GLN A 1 88 ? 47.745 7.022 -73.191 1.00 54.12 88 GLN A N 1
ATOM 663 C CA . GLN A 1 88 ? 46.326 7.301 -72.941 1.00 54.12 88 GLN A CA 1
ATOM 664 C C . GLN A 1 88 ? 46.139 8.725 -72.405 1.00 54.12 88 GLN A C 1
ATOM 666 O O . GLN A 1 88 ? 46.917 9.206 -71.586 1.00 54.12 88 GLN A O 1
ATOM 671 N N . SER A 1 89 ? 45.129 9.430 -72.923 1.00 53.75 89 SER A N 1
ATOM 672 C CA . SER A 1 89 ? 44.857 10.832 -72.597 1.00 53.75 89 SER A CA 1
ATOM 673 C C . SER A 1 89 ? 44.636 11.000 -71.090 1.00 53.75 89 SER A C 1
ATOM 675 O O . SER A 1 89 ? 43.611 10.545 -70.576 1.00 53.75 89 SER A O 1
ATOM 677 N N . LEU A 1 90 ? 45.556 11.700 -70.418 1.00 58.47 90 LEU A N 1
ATOM 678 C CA . LEU A 1 90 ? 45.523 12.059 -68.991 1.00 58.47 90 LEU A CA 1
ATOM 679 C C . LEU A 1 90 ? 44.127 12.513 -68.513 1.00 58.47 90 LEU A C 1
ATOM 681 O O . LEU A 1 90 ? 43.703 12.218 -67.400 1.00 58.47 90 LEU A O 1
ATOM 685 N N . SER A 1 91 ? 43.387 13.193 -69.391 1.00 63.06 91 SER A N 1
ATOM 686 C CA . SER A 1 91 ? 42.039 13.706 -69.152 1.00 63.06 91 SER A CA 1
ATOM 687 C C . SER A 1 91 ? 41.009 12.621 -68.811 1.00 63.06 91 SER A C 1
ATOM 689 O O . SER A 1 91 ? 40.204 12.823 -67.910 1.00 63.06 91 SER A O 1
ATOM 691 N N . ARG A 1 92 ? 41.042 11.454 -69.475 1.00 61.50 92 ARG A N 1
ATOM 692 C CA . ARG A 1 92 ? 40.053 10.377 -69.253 1.00 61.50 92 ARG A CA 1
ATOM 693 C C . ARG A 1 92 ? 40.270 9.644 -67.931 1.00 61.50 92 ARG A C 1
ATOM 695 O O . ARG A 1 92 ? 39.302 9.233 -67.296 1.00 61.50 92 ARG A O 1
ATOM 702 N N . ASP A 1 93 ? 41.522 9.483 -67.512 1.00 60.25 93 ASP A N 1
ATOM 703 C CA . ASP A 1 93 ? 41.845 8.832 -66.240 1.00 60.25 93 ASP A CA 1
ATOM 704 C C . ASP A 1 93 ? 41.559 9.757 -65.050 1.00 60.25 93 ASP A C 1
ATOM 706 O O . ASP A 1 93 ? 41.007 9.299 -64.047 1.00 60.25 93 ASP A O 1
ATOM 710 N N . LEU A 1 94 ? 41.815 11.064 -65.190 1.00 66.06 94 LEU A N 1
ATOM 711 C CA . LEU A 1 94 ? 41.405 12.075 -64.208 1.00 66.06 94 LEU A CA 1
ATOM 712 C C . LEU A 1 94 ? 39.878 12.163 -64.072 1.00 66.06 94 LEU A C 1
ATOM 714 O O . LEU A 1 94 ? 39.364 12.218 -62.956 1.00 66.06 94 LEU A O 1
ATOM 718 N N . GLU A 1 95 ? 39.139 12.112 -65.182 1.00 67.19 95 GLU A N 1
ATOM 719 C CA . GLU A 1 95 ? 37.670 12.133 -65.171 1.00 67.19 95 GLU A CA 1
ATOM 720 C C . GLU A 1 95 ? 37.085 10.885 -64.486 1.00 67.19 95 GLU A C 1
ATOM 722 O O . GLU A 1 95 ? 36.177 10.984 -63.659 1.00 67.19 95 GLU A O 1
ATOM 727 N N . ARG A 1 96 ? 37.661 9.701 -64.734 1.00 65.31 96 ARG A N 1
ATOM 728 C CA . ARG A 1 96 ? 37.275 8.451 -64.051 1.00 65.31 96 ARG A CA 1
ATOM 729 C C . ARG A 1 96 ? 37.598 8.468 -62.558 1.00 65.31 96 ARG A C 1
ATOM 731 O O . ARG A 1 96 ? 36.796 7.983 -61.754 1.00 65.31 96 ARG A O 1
ATOM 738 N N . GLN A 1 97 ? 38.754 9.008 -62.172 1.00 67.56 97 GLN A N 1
ATOM 739 C CA . GLN A 1 97 ? 39.110 9.159 -60.759 1.00 67.56 97 GLN A CA 1
ATOM 740 C C . GLN A 1 97 ? 38.181 10.151 -60.058 1.00 67.56 97 GLN A C 1
ATOM 742 O O . GLN A 1 97 ? 37.672 9.832 -58.986 1.00 67.56 97 GLN A O 1
ATOM 747 N N . SER A 1 98 ? 37.872 11.284 -60.693 1.00 71.81 98 SER A N 1
ATOM 748 C CA . SER A 1 98 ? 36.904 12.261 -60.188 1.00 71.81 98 SER A CA 1
ATOM 749 C C . SER A 1 98 ? 35.527 11.629 -59.961 1.00 71.81 98 SER A C 1
ATOM 751 O O . SER A 1 98 ? 34.982 11.750 -58.868 1.00 71.81 98 SER A O 1
ATOM 753 N N . GLN A 1 99 ? 35.013 10.846 -60.916 1.00 77.00 99 GLN A N 1
ATOM 754 C CA . GLN A 1 99 ? 33.742 10.126 -60.748 1.00 77.00 99 GLN A CA 1
ATOM 755 C C . GLN A 1 99 ? 33.780 9.087 -59.619 1.00 77.00 99 GLN A C 1
ATOM 757 O O . GLN A 1 99 ? 32.780 8.885 -58.930 1.00 77.00 99 GLN A O 1
ATOM 762 N N . THR A 1 100 ? 34.918 8.417 -59.420 1.00 75.31 100 THR A N 1
ATOM 763 C CA . THR A 1 100 ? 35.086 7.435 -58.336 1.00 75.31 100 THR A CA 1
ATOM 764 C C . THR A 1 100 ? 35.067 8.121 -56.971 1.00 75.31 100 THR A C 1
ATOM 766 O O . THR A 1 100 ? 34.388 7.644 -56.064 1.00 75.31 100 THR A O 1
ATOM 769 N N . VAL A 1 101 ? 35.755 9.259 -56.843 1.00 78.38 101 VAL A N 1
ATOM 770 C CA . VAL A 1 101 ? 35.739 10.085 -55.628 1.00 78.38 101 VAL A CA 1
ATOM 771 C C . VAL A 1 101 ? 34.329 10.607 -55.361 1.00 78.38 101 VAL A C 1
ATOM 773 O O . VAL A 1 101 ? 33.822 10.401 -54.267 1.00 78.38 101 VAL A O 1
ATOM 776 N N . SER A 1 102 ? 33.635 11.152 -56.366 1.00 78.62 102 SER A N 1
ATOM 777 C CA . SER A 1 102 ? 32.260 11.644 -56.192 1.00 78.62 102 SER A CA 1
ATOM 778 C C . SER A 1 102 ? 31.274 10.554 -55.756 1.00 78.62 102 SER A C 1
ATOM 780 O O . SER A 1 102 ? 30.381 10.823 -54.955 1.00 78.62 102 SER A O 1
ATOM 782 N N . ARG A 1 103 ? 31.420 9.316 -56.251 1.00 81.06 103 ARG A N 1
ATOM 783 C CA . ARG A 1 103 ? 30.600 8.177 -55.797 1.00 81.06 103 ARG A CA 1
ATOM 784 C C . ARG A 1 103 ? 30.926 7.777 -54.362 1.00 81.06 103 ARG A C 1
ATOM 786 O O . ARG A 1 103 ? 30.008 7.573 -53.579 1.00 81.06 103 ARG A O 1
ATOM 793 N N . ALA A 1 104 ? 32.210 7.710 -54.014 1.00 80.00 104 ALA A N 1
ATOM 794 C CA . ALA A 1 104 ? 32.628 7.412 -52.649 1.00 80.00 104 ALA A CA 1
ATOM 795 C C . ALA A 1 104 ? 32.143 8.487 -51.661 1.00 80.00 104 ALA A C 1
ATOM 797 O O . ALA A 1 104 ? 31.646 8.146 -50.590 1.00 80.00 104 ALA A O 1
ATOM 798 N N . ASP A 1 105 ? 32.212 9.765 -52.039 1.00 85.38 105 ASP A N 1
ATOM 799 C CA . ASP A 1 105 ? 31.680 10.872 -51.242 1.00 85.38 105 ASP A CA 1
ATOM 800 C C . ASP A 1 105 ? 30.164 10.746 -51.056 1.00 85.38 105 ASP A C 1
ATOM 802 O O . ASP A 1 105 ? 29.670 10.897 -49.939 1.00 85.38 105 ASP A O 1
ATOM 806 N N . TYR A 1 106 ? 29.426 10.401 -52.117 1.00 91.62 106 TYR A N 1
ATOM 807 C CA . TYR A 1 106 ? 27.987 10.140 -52.042 1.00 91.62 106 TYR A CA 1
ATOM 808 C C . TYR A 1 106 ? 27.641 8.956 -51.121 1.00 91.62 106 TYR A C 1
ATOM 810 O O . TYR A 1 106 ? 26.705 9.030 -50.324 1.00 91.62 106 TYR A O 1
ATOM 818 N N . ASP A 1 107 ? 28.400 7.862 -51.187 1.00 90.25 107 ASP A N 1
ATOM 819 C CA . ASP A 1 107 ? 28.174 6.704 -50.319 1.00 90.25 107 ASP A CA 1
ATOM 820 C C . ASP A 1 107 ? 28.460 7.043 -48.847 1.00 90.25 107 ASP A C 1
ATOM 822 O O . ASP A 1 107 ? 27.714 6.631 -47.953 1.00 90.25 107 ASP A O 1
ATOM 826 N N . VAL A 1 108 ? 29.491 7.855 -48.581 1.00 90.44 108 VAL A N 1
ATOM 827 C CA . VAL A 1 108 ? 29.810 8.345 -47.232 1.00 90.44 108 VAL A CA 1
ATOM 828 C C . VAL A 1 108 ? 28.720 9.278 -46.702 1.00 90.44 108 VAL A C 1
ATOM 830 O O . VAL A 1 108 ? 28.323 9.138 -45.541 1.00 90.44 108 VAL A O 1
ATOM 833 N N . THR A 1 109 ? 28.205 10.214 -47.505 1.00 92.69 109 THR A N 1
ATOM 834 C CA . THR A 1 109 ? 27.112 11.101 -47.064 1.00 92.69 109 THR A CA 1
ATOM 835 C C . THR A 1 109 ? 25.837 10.311 -46.788 1.00 92.69 109 THR A C 1
ATOM 837 O O . THR A 1 109 ? 25.234 10.485 -45.728 1.00 92.69 109 THR A O 1
ATOM 840 N N . LYS A 1 110 ? 25.487 9.356 -47.654 1.00 94.06 110 LYS A N 1
ATOM 841 C CA . LYS A 1 110 ? 24.346 8.453 -47.452 1.00 94.06 110 LYS A CA 1
ATOM 842 C C . LYS A 1 110 ? 24.493 7.602 -46.187 1.00 94.06 110 LYS A C 1
ATOM 844 O O . LYS A 1 110 ? 23.532 7.453 -45.429 1.00 94.06 110 LYS A O 1
ATOM 849 N N . ALA A 1 111 ? 25.687 7.067 -45.924 1.00 90.75 111 ALA A N 1
ATOM 850 C CA . ALA A 1 111 ? 25.965 6.322 -44.699 1.00 90.75 111 ALA A CA 1
ATOM 851 C C . ALA A 1 111 ? 25.809 7.212 -43.455 1.00 90.75 111 ALA A C 1
ATOM 853 O O . ALA A 1 111 ? 25.164 6.800 -42.488 1.00 90.75 111 ALA A O 1
ATOM 854 N N . ARG A 1 112 ? 26.308 8.456 -43.496 1.00 93.88 112 ARG A N 1
ATOM 855 C CA . ARG A 1 112 ? 26.141 9.434 -42.406 1.00 93.88 112 ARG A CA 1
ATOM 856 C C . ARG A 1 112 ? 24.675 9.775 -42.148 1.00 93.88 112 ARG A C 1
ATOM 858 O O . ARG A 1 112 ? 24.260 9.793 -40.994 1.00 93.88 112 ARG A O 1
ATOM 865 N N . GLU A 1 113 ? 23.877 9.981 -43.192 1.00 94.38 113 GLU A N 1
ATOM 866 C CA . GLU A 1 113 ? 22.432 10.194 -43.045 1.00 94.38 113 GLU A CA 1
ATOM 867 C C . GLU A 1 113 ? 21.729 8.980 -42.430 1.00 94.38 113 GLU A C 1
ATOM 869 O O . GLU A 1 113 ? 20.865 9.135 -41.568 1.00 94.38 113 GLU A O 1
ATOM 874 N N . SER A 1 114 ? 22.104 7.766 -42.843 1.00 92.56 114 SER A N 1
ATOM 875 C CA . SER A 1 114 ? 21.539 6.541 -42.270 1.00 92.56 114 SER A CA 1
ATOM 876 C C . SER A 1 114 ? 21.882 6.384 -40.787 1.00 92.56 114 SER A C 1
ATOM 878 O O . SER A 1 114 ? 21.017 6.008 -39.999 1.00 92.56 114 SER A O 1
ATOM 880 N N . LEU A 1 115 ? 23.110 6.748 -40.401 1.00 93.12 115 LEU A N 1
ATOM 881 C CA . LEU A 1 115 ? 23.569 6.731 -39.017 1.00 93.12 115 LEU A CA 1
ATOM 882 C C . LEU A 1 115 ? 22.811 7.765 -38.186 1.00 93.12 115 LEU A C 1
ATOM 884 O O . LEU A 1 115 ? 22.336 7.432 -37.107 1.00 93.12 115 LEU A O 1
ATOM 888 N N . LYS A 1 116 ? 22.608 8.973 -38.723 1.00 95.19 116 LYS A N 1
ATOM 889 C CA . LYS A 1 116 ? 21.807 10.010 -38.066 1.00 95.19 116 LYS A CA 1
ATOM 890 C C . LYS A 1 116 ? 20.368 9.543 -37.817 1.00 95.19 116 LYS A C 1
ATOM 892 O O . LYS A 1 116 ? 19.874 9.658 -36.704 1.00 95.19 116 LYS A O 1
ATOM 897 N N . ARG A 1 117 ? 19.717 8.930 -38.813 1.00 93.12 117 ARG A N 1
ATOM 898 C CA . ARG A 1 117 ? 18.362 8.363 -38.645 1.00 93.12 117 ARG A CA 1
ATOM 899 C C . ARG A 1 117 ? 18.328 7.210 -37.641 1.00 93.12 117 ARG A C 1
ATOM 901 O O . ARG A 1 117 ? 17.325 7.022 -36.961 1.00 93.12 117 ARG A O 1
ATOM 908 N N . ALA A 1 118 ? 19.384 6.399 -37.584 1.00 94.00 118 ALA A N 1
ATOM 909 C CA . ALA A 1 118 ? 19.489 5.327 -36.600 1.00 94.00 118 ALA A CA 1
ATOM 910 C C . ALA A 1 118 ? 19.644 5.891 -35.181 1.00 94.00 118 ALA A C 1
ATOM 912 O O . ALA A 1 118 ? 18.976 5.399 -34.279 1.00 94.00 118 ALA A O 1
ATOM 913 N N . GLN A 1 119 ? 20.445 6.946 -35.005 1.00 95.75 119 GLN A N 1
ATOM 914 C CA . GLN A 1 119 ? 20.581 7.666 -33.736 1.00 95.75 119 GLN A CA 1
ATOM 915 C C . GLN A 1 119 ? 19.246 8.267 -33.293 1.00 95.75 119 GLN A C 1
ATOM 917 O O . GLN A 1 119 ? 18.781 7.943 -32.211 1.00 95.75 119 GLN A O 1
ATOM 922 N N . GLU A 1 120 ? 18.554 8.994 -34.174 1.00 95.31 120 GLU A N 1
ATOM 923 C CA . GLU A 1 120 ? 17.230 9.563 -33.873 1.00 95.31 120 GLU A CA 1
ATOM 924 C C . GLU A 1 120 ? 16.218 8.487 -33.427 1.00 95.31 120 GLU A C 1
ATOM 926 O O . GLU A 1 120 ? 15.388 8.722 -32.552 1.00 95.31 120 GLU A O 1
ATOM 931 N N . ARG A 1 121 ? 16.282 7.274 -33.996 1.00 94.56 121 ARG A N 1
ATOM 932 C CA . ARG A 1 121 ? 15.434 6.147 -33.569 1.00 94.56 121 ARG A CA 1
ATOM 933 C C . ARG A 1 121 ? 15.810 5.601 -32.196 1.00 94.56 121 ARG A C 1
ATOM 935 O O . ARG A 1 121 ? 14.908 5.202 -31.463 1.00 94.56 121 ARG A O 1
ATOM 942 N N . VAL A 1 122 ? 17.103 5.539 -31.879 1.00 94.88 122 VAL A N 1
ATOM 943 C CA . VAL A 1 122 ? 17.579 5.129 -30.552 1.00 94.88 122 VAL A CA 1
ATOM 944 C C . VAL A 1 122 ? 17.135 6.156 -29.516 1.00 94.88 122 VAL A C 1
ATOM 946 O O . VAL A 1 122 ? 16.496 5.762 -28.548 1.00 94.88 122 VAL A O 1
ATOM 949 N N . ASP A 1 123 ? 17.326 7.449 -29.781 1.00 94.81 123 ASP A N 1
ATOM 950 C CA . ASP A 1 123 ? 16.924 8.532 -28.875 1.00 94.81 123 ASP A CA 1
ATOM 951 C C . ASP A 1 123 ? 15.411 8.494 -28.584 1.00 94.81 123 ASP A C 1
ATOM 953 O O . ASP A 1 123 ? 14.975 8.598 -27.436 1.00 94.81 123 ASP A O 1
ATOM 957 N N . LEU A 1 124 ? 14.585 8.270 -29.616 1.00 96.12 124 LEU A N 1
ATOM 958 C CA . LEU A 1 124 ? 13.135 8.108 -29.450 1.00 96.12 124 LEU A CA 1
ATOM 959 C C . LEU A 1 124 ? 12.767 6.861 -28.635 1.00 96.12 124 LEU A C 1
ATOM 961 O O . LEU A 1 124 ? 11.844 6.909 -27.819 1.00 96.12 124 LEU A O 1
ATOM 965 N N . ALA A 1 125 ? 13.460 5.742 -28.852 1.00 93.81 125 ALA A N 1
ATOM 966 C CA . ALA A 1 125 ? 13.225 4.510 -28.105 1.00 93.81 125 ALA A CA 1
ATOM 967 C C . ALA A 1 125 ? 13.652 4.646 -26.635 1.00 93.81 125 ALA A C 1
ATOM 969 O O . ALA A 1 125 ? 12.946 4.168 -25.747 1.00 93.81 125 ALA A O 1
ATOM 970 N N . GLU A 1 126 ? 14.763 5.333 -26.367 1.00 94.88 126 GLU A N 1
ATOM 971 C CA . GLU A 1 126 ? 15.233 5.636 -25.016 1.00 94.88 126 GLU A CA 1
ATOM 972 C C . GLU A 1 126 ? 14.254 6.553 -24.280 1.00 94.88 126 GLU A C 1
ATOM 974 O O . GLU A 1 126 ? 13.859 6.240 -23.155 1.00 94.88 126 GLU A O 1
ATOM 979 N N . ALA A 1 127 ? 13.769 7.616 -24.928 1.00 93.44 127 ALA A N 1
ATOM 980 C CA . ALA A 1 127 ? 12.753 8.497 -24.351 1.00 93.44 127 ALA A CA 1
ATOM 981 C C . ALA A 1 127 ? 11.447 7.744 -24.029 1.00 93.44 127 ALA A C 1
ATOM 983 O O . ALA A 1 127 ? 10.874 7.911 -22.948 1.00 93.44 127 ALA A O 1
ATOM 984 N N . ALA A 1 128 ? 10.994 6.866 -24.931 1.00 93.06 128 ALA A N 1
ATOM 985 C CA . ALA A 1 128 ? 9.819 6.028 -24.698 1.00 93.06 128 ALA A CA 1
ATOM 986 C C . ALA A 1 128 ? 10.026 5.052 -23.528 1.00 93.06 128 ALA A C 1
ATOM 988 O O . ALA A 1 128 ? 9.112 4.845 -22.729 1.00 93.06 128 ALA A O 1
ATOM 989 N N . LEU A 1 129 ? 11.227 4.485 -23.394 1.00 91.06 129 LEU A N 1
ATOM 990 C CA . LEU A 1 129 ? 11.579 3.583 -22.301 1.00 91.06 129 LEU A CA 1
ATOM 991 C C . LEU A 1 129 ? 11.649 4.307 -20.951 1.00 91.06 129 LEU A C 1
ATOM 993 O O . LEU A 1 129 ? 11.171 3.764 -19.956 1.00 91.06 129 LEU A O 1
ATOM 997 N N . VAL A 1 130 ? 12.202 5.522 -20.899 1.00 93.69 130 VAL A N 1
ATOM 998 C CA . VAL A 1 130 ? 12.201 6.349 -19.680 1.00 93.69 130 VAL A CA 1
ATOM 999 C C . VAL A 1 130 ? 10.769 6.647 -19.244 1.00 93.69 130 VAL A C 1
ATOM 1001 O O . VAL A 1 130 ? 10.433 6.440 -18.078 1.00 93.69 130 VAL A O 1
ATOM 1004 N N . LYS A 1 131 ? 9.906 7.046 -20.185 1.00 94.00 131 LYS A N 1
ATOM 1005 C CA . LYS A 1 131 ? 8.490 7.292 -19.901 1.00 94.00 131 LYS A CA 1
ATOM 1006 C C . LYS A 1 131 ? 7.777 6.037 -19.391 1.00 94.00 131 LYS A C 1
ATOM 1008 O O . LYS A 1 131 ? 7.124 6.096 -18.357 1.00 94.00 131 LYS A O 1
ATOM 1013 N N . ALA A 1 132 ? 7.945 4.901 -20.068 1.00 90.69 132 ALA A N 1
ATOM 1014 C CA . ALA A 1 132 ? 7.326 3.642 -19.655 1.00 90.69 132 ALA A CA 1
ATOM 1015 C C . ALA A 1 132 ? 7.773 3.217 -18.246 1.00 90.69 132 ALA A C 1
ATOM 1017 O O . ALA A 1 132 ? 6.949 2.811 -17.434 1.00 90.69 132 ALA A O 1
ATOM 1018 N N . LYS A 1 133 ? 9.062 3.381 -17.918 1.00 91.69 133 LYS A N 1
ATOM 1019 C CA . LYS A 1 133 ? 9.575 3.121 -16.565 1.00 91.69 133 LYS A CA 1
ATOM 1020 C C . LYS A 1 133 ? 8.957 4.045 -15.515 1.00 91.69 133 LYS A C 1
ATOM 1022 O O . LYS A 1 133 ? 8.664 3.581 -14.417 1.00 91.69 133 LYS A O 1
ATOM 1027 N N . ALA A 1 134 ? 8.772 5.325 -15.834 1.00 91.31 134 ALA A N 1
ATOM 1028 C CA . ALA A 1 134 ? 8.128 6.274 -14.931 1.00 91.31 134 ALA A CA 1
ATOM 1029 C C . ALA A 1 134 ? 6.652 5.908 -14.688 1.00 91.31 134 ALA A C 1
ATOM 1031 O O . ALA A 1 134 ? 6.212 5.881 -13.539 1.00 91.31 134 ALA A O 1
ATOM 1032 N N . ASP A 1 135 ? 5.919 5.548 -15.746 1.00 89.56 135 ASP A N 1
ATOM 1033 C CA . ASP A 1 135 ? 4.518 5.116 -15.662 1.00 89.56 135 ASP A CA 1
ATOM 1034 C C . ASP A 1 135 ? 4.370 3.812 -14.847 1.00 89.56 135 ASP A C 1
ATOM 1036 O O . ASP A 1 135 ? 3.496 3.707 -13.975 1.00 89.56 135 ASP A O 1
ATOM 1040 N N . ASP A 1 136 ? 5.256 2.835 -15.065 1.00 89.00 136 ASP A N 1
ATOM 1041 C CA . ASP A 1 136 ? 5.298 1.588 -14.291 1.00 89.00 136 ASP A CA 1
ATOM 1042 C C . ASP A 1 136 ? 5.612 1.862 -12.816 1.00 89.00 136 ASP A C 1
ATOM 1044 O O . ASP A 1 136 ? 4.948 1.329 -11.922 1.00 89.00 136 ASP A O 1
ATOM 1048 N N . GLN A 1 137 ? 6.586 2.733 -12.537 1.00 90.12 137 GLN A N 1
ATOM 1049 C CA . GLN A 1 137 ? 6.942 3.107 -11.171 1.00 90.12 137 GLN A CA 1
ATOM 1050 C C . GLN A 1 137 ? 5.783 3.814 -10.459 1.00 90.12 137 GLN A C 1
ATOM 1052 O O . GLN A 1 137 ? 5.480 3.468 -9.316 1.00 90.12 137 GLN A O 1
ATOM 1057 N N . ALA A 1 138 ? 5.104 4.750 -11.122 1.00 88.12 138 ALA A N 1
ATOM 1058 C CA . ALA A 1 138 ? 3.933 5.427 -10.569 1.00 88.12 138 ALA A CA 1
ATOM 1059 C C . ALA A 1 138 ? 2.794 4.433 -10.285 1.00 88.12 138 ALA A C 1
ATOM 1061 O O . ALA A 1 138 ? 2.155 4.477 -9.228 1.00 88.12 138 ALA A O 1
ATOM 1062 N N . THR A 1 139 ? 2.582 3.475 -11.190 1.00 89.56 139 THR A N 1
ATOM 1063 C CA . THR A 1 139 ? 1.577 2.419 -11.018 1.00 89.56 139 THR A CA 1
ATOM 1064 C C . THR A 1 139 ? 1.907 1.541 -9.813 1.00 89.56 139 THR A C 1
ATOM 1066 O O . THR A 1 139 ? 1.043 1.339 -8.954 1.00 89.56 139 THR A O 1
ATOM 1069 N N . LEU A 1 140 ? 3.157 1.084 -9.695 1.00 87.88 140 LEU A N 1
ATOM 1070 C CA . LEU A 1 140 ? 3.629 0.285 -8.563 1.00 87.88 140 LEU A CA 1
ATOM 1071 C C . LEU A 1 140 ? 3.503 1.045 -7.243 1.00 87.88 140 LEU A C 1
ATOM 1073 O O . LEU A 1 140 ? 2.960 0.503 -6.282 1.00 87.88 140 LEU A O 1
ATOM 1077 N N . GLN A 1 141 ? 3.933 2.306 -7.200 1.00 87.12 141 GLN A N 1
ATOM 1078 C CA . GLN A 1 141 ? 3.785 3.151 -6.016 1.00 87.12 141 GLN A CA 1
ATOM 1079 C C . GLN A 1 141 ? 2.314 3.272 -5.616 1.00 87.12 141 GLN A C 1
ATOM 1081 O O . GLN A 1 141 ? 1.973 3.020 -4.462 1.00 87.12 141 GLN A O 1
ATOM 1086 N N . SER A 1 142 ? 1.418 3.562 -6.563 1.00 85.31 142 SER A N 1
ATOM 1087 C CA . SER A 1 142 ? -0.017 3.674 -6.276 1.00 85.31 142 SER A CA 1
ATOM 1088 C C . SER A 1 142 ? -0.620 2.367 -5.740 1.00 85.31 142 SER A C 1
ATOM 1090 O O . SER A 1 142 ? -1.455 2.395 -4.834 1.00 85.31 142 SER A O 1
ATOM 1092 N N . ALA A 1 143 ? -0.183 1.218 -6.264 1.00 84.88 143 ALA A N 1
ATOM 1093 C CA . ALA A 1 143 ? -0.635 -0.093 -5.815 1.00 84.88 143 ALA A CA 1
ATOM 1094 C C . ALA A 1 143 ? -0.140 -0.393 -4.393 1.00 84.88 143 ALA A C 1
ATOM 1096 O O . ALA A 1 143 ? -0.930 -0.818 -3.549 1.00 84.88 143 ALA A O 1
ATOM 1097 N N . VAL A 1 144 ? 1.131 -0.097 -4.106 1.00 89.12 144 VAL A N 1
ATOM 1098 C CA . VAL A 1 144 ? 1.722 -0.238 -2.767 1.00 89.12 144 VAL A CA 1
ATOM 1099 C C . VAL A 1 144 ? 1.020 0.679 -1.767 1.00 89.12 144 VAL A C 1
ATOM 1101 O O . VAL A 1 144 ? 0.625 0.214 -0.701 1.00 89.12 144 VAL A O 1
ATOM 1104 N N . TYR A 1 145 ? 0.782 1.947 -2.112 1.00 86.44 145 TYR A N 1
ATOM 1105 C CA . TYR A 1 145 ? 0.057 2.876 -1.243 1.00 86.44 145 TYR A CA 1
ATOM 1106 C C . TYR A 1 145 ? -1.373 2.416 -0.964 1.00 86.44 145 TYR A C 1
ATOM 1108 O O . TYR A 1 145 ? -1.829 2.516 0.173 1.00 86.44 145 TYR A O 1
ATOM 1116 N N . LYS A 1 146 ? -2.084 1.883 -1.964 1.00 83.38 146 LYS A N 1
ATOM 1117 C CA . LYS A 1 146 ? -3.430 1.324 -1.761 1.00 83.38 146 LYS A CA 1
ATOM 1118 C C . LYS A 1 146 ? -3.414 0.111 -0.836 1.00 83.38 146 LYS A C 1
ATOM 1120 O O . LYS A 1 146 ? -4.267 0.028 0.044 1.00 83.38 146 LYS A O 1
ATOM 1125 N N . ALA A 1 147 ? -2.454 -0.796 -1.011 1.00 80.06 147 ALA A N 1
ATOM 1126 C CA . ALA A 1 147 ? -2.306 -1.964 -0.148 1.00 80.06 147 ALA A CA 1
ATOM 1127 C C . ALA A 1 147 ? -1.979 -1.551 1.294 1.00 80.06 147 ALA A C 1
ATOM 1129 O O . ALA A 1 147 ? -2.691 -1.937 2.216 1.00 80.06 147 ALA A O 1
ATOM 1130 N N . LEU A 1 148 ? -0.978 -0.682 1.483 1.00 80.12 148 LEU A N 1
ATOM 1131 C CA . LEU A 1 148 ? -0.618 -0.148 2.799 1.00 80.12 148 LEU A CA 1
ATOM 1132 C C . LEU A 1 148 ? -1.791 0.576 3.450 1.00 80.12 148 LEU A C 1
ATOM 1134 O O . LEU A 1 148 ? -2.074 0.346 4.620 1.00 80.12 148 LEU A O 1
ATOM 1138 N N . ARG A 1 149 ? -2.517 1.406 2.695 1.00 79.81 149 ARG A N 1
ATOM 1139 C CA . ARG A 1 149 ? -3.709 2.084 3.205 1.00 79.81 149 ARG A CA 1
ATOM 1140 C C . ARG A 1 149 ? -4.763 1.083 3.664 1.00 79.81 149 ARG A C 1
ATOM 1142 O O . ARG A 1 149 ? -5.290 1.273 4.745 1.00 79.81 149 ARG A O 1
ATOM 1149 N N . SER A 1 150 ? -5.046 0.031 2.898 1.00 78.38 150 SER A N 1
ATOM 1150 C CA . SER A 1 150 ? -6.041 -0.981 3.283 1.00 78.38 150 SER A CA 1
ATOM 1151 C C . SER A 1 150 ? -5.663 -1.727 4.567 1.00 78.38 150 SER A C 1
ATOM 1153 O O . SER A 1 150 ? -6.538 -2.023 5.376 1.00 78.38 150 SER A O 1
ATOM 1155 N N . GLU A 1 151 ? -4.380 -2.036 4.759 1.00 79.50 151 GLU A N 1
ATOM 1156 C CA . GLU A 1 151 ? -3.896 -2.734 5.959 1.00 79.50 151 GLU A CA 1
ATOM 1157 C C . GLU A 1 151 ? -3.811 -1.800 7.176 1.00 79.50 151 GLU A C 1
ATOM 1159 O O . GLU A 1 151 ? -4.086 -2.202 8.305 1.00 79.50 151 GLU A O 1
ATOM 1164 N N . MET A 1 152 ? -3.453 -0.532 6.953 1.00 73.38 152 MET A N 1
ATOM 1165 C CA . MET A 1 152 ? -3.252 0.458 8.013 1.00 73.38 152 MET A CA 1
ATOM 1166 C C . MET A 1 152 ? -4.528 1.221 8.378 1.00 73.38 152 MET A C 1
ATOM 1168 O O . MET A 1 152 ? -4.613 1.756 9.480 1.00 73.38 152 MET A O 1
ATOM 1172 N N . GLU A 1 153 ? -5.535 1.282 7.506 1.00 73.62 153 GLU A N 1
ATOM 1173 C CA . GLU A 1 153 ? -6.792 2.004 7.745 1.00 73.62 153 GLU A CA 1
ATOM 1174 C C . GLU A 1 153 ? -7.451 1.637 9.089 1.00 73.62 153 GLU A C 1
ATOM 1176 O O . GLU A 1 153 ? -7.796 2.559 9.834 1.00 73.62 153 GLU A O 1
ATOM 1181 N N . PRO A 1 154 ? -7.536 0.353 9.499 1.00 70.06 154 PRO A N 1
ATOM 1182 C CA . PRO A 1 154 ? -8.058 -0.013 10.815 1.00 70.06 154 PRO A CA 1
ATOM 1183 C C . PRO A 1 154 ? -7.239 0.536 11.993 1.00 70.06 154 PRO A C 1
ATOM 1185 O O . PRO A 1 154 ? -7.803 0.774 13.058 1.00 70.06 154 PRO A O 1
ATOM 1188 N N . MET A 1 155 ? -5.933 0.764 11.815 1.00 67.69 155 MET A N 1
ATOM 1189 C CA . MET A 1 155 ? -5.050 1.298 12.861 1.00 67.69 155 MET A CA 1
ATOM 1190 C C . MET A 1 155 ? -5.280 2.794 13.108 1.00 67.69 155 MET A C 1
ATOM 1192 O O . MET A 1 155 ? -5.081 3.267 14.224 1.00 67.69 155 MET A O 1
ATOM 1196 N N . PHE A 1 156 ? -5.713 3.535 12.083 1.00 61.03 156 PHE A N 1
ATOM 1197 C CA . PHE A 1 156 ? -5.950 4.985 12.153 1.00 61.03 156 PHE A CA 1
ATOM 1198 C C . PHE A 1 156 ? -7.436 5.361 12.194 1.00 61.03 156 PHE A C 1
ATOM 1200 O O . PHE A 1 156 ? -7.778 6.543 12.287 1.00 61.03 156 PHE A O 1
ATOM 1207 N N . ALA A 1 157 ? -8.339 4.378 12.156 1.00 68.44 157 ALA A N 1
ATOM 1208 C CA . ALA A 1 157 ? -9.771 4.589 12.299 1.00 68.44 157 ALA A CA 1
ATOM 1209 C C . ALA A 1 157 ? -10.111 4.976 13.752 1.00 68.44 157 ALA A C 1
ATOM 1211 O O . ALA A 1 157 ? -10.509 4.151 14.577 1.00 68.44 157 ALA A O 1
ATOM 1212 N N . MET A 1 158 ? -9.980 6.269 14.056 1.00 62.31 158 MET A N 1
ATOM 1213 C CA . MET A 1 158 ? -10.235 6.831 15.387 1.00 62.31 158 MET A CA 1
ATOM 1214 C C . MET A 1 158 ? -11.652 6.546 15.901 1.00 62.31 158 MET A C 1
ATOM 1216 O O . MET A 1 158 ? -11.833 6.360 17.098 1.00 62.31 158 MET A O 1
ATOM 1220 N N . GLY A 1 159 ? -12.659 6.466 15.024 1.00 70.38 159 GLY A N 1
ATOM 1221 C CA . GLY A 1 159 ? -14.043 6.176 15.422 1.00 70.38 159 GLY A CA 1
ATOM 1222 C C . GLY A 1 159 ? -14.219 4.774 16.030 1.00 70.38 159 GLY A C 1
ATOM 1223 O O . GLY A 1 159 ? -14.600 4.661 17.196 1.00 70.38 159 GLY A O 1
ATOM 1224 N N . PRO A 1 160 ? -13.921 3.696 15.282 1.00 77.50 160 PRO A N 1
ATOM 1225 C CA . PRO A 1 160 ? -13.956 2.329 15.803 1.00 77.50 160 PRO A CA 1
ATOM 1226 C C . PRO A 1 160 ? -13.026 2.105 17.001 1.00 77.50 160 PRO A C 1
ATOM 1228 O O . PRO A 1 160 ? -13.436 1.478 17.979 1.00 77.50 160 PRO A O 1
ATOM 1231 N N . ALA A 1 161 ? -11.810 2.661 16.968 1.00 77.62 161 ALA A N 1
ATOM 1232 C CA . ALA A 1 161 ? -10.881 2.566 18.092 1.00 77.62 161 ALA A CA 1
ATOM 1233 C C . ALA A 1 161 ? -11.472 3.196 19.363 1.00 77.62 161 ALA A C 1
ATOM 1235 O O . ALA A 1 161 ? -11.383 2.620 20.446 1.00 77.62 161 ALA A O 1
ATOM 1236 N N . TRP A 1 162 ? -12.148 4.341 19.234 1.00 75.62 162 TRP A N 1
ATOM 1237 C CA . TRP A 1 162 ? -12.823 5.008 20.345 1.00 75.62 162 TRP A CA 1
ATOM 1238 C C . TRP A 1 162 ? -13.962 4.181 20.945 1.00 75.62 162 TRP A C 1
ATOM 1240 O O . TRP A 1 162 ? -14.139 4.180 22.162 1.00 75.62 162 TRP A O 1
ATOM 1250 N N . ALA A 1 163 ? -14.710 3.442 20.122 1.00 78.31 163 ALA A N 1
ATOM 1251 C CA . ALA A 1 163 ? -15.752 2.540 20.612 1.00 78.31 163 ALA A CA 1
ATOM 1252 C C . ALA A 1 163 ? -15.166 1.412 21.477 1.00 78.31 163 ALA A C 1
ATOM 1254 O O . ALA A 1 163 ? -15.678 1.151 22.565 1.00 78.31 163 ALA A O 1
ATOM 1255 N N . ILE A 1 164 ? -14.060 0.801 21.037 1.00 84.56 164 ILE A N 1
ATOM 1256 C CA . ILE A 1 164 ? -13.359 -0.239 21.807 1.00 84.56 164 ILE A CA 1
ATOM 1257 C C . ILE A 1 164 ? -12.775 0.355 23.094 1.00 84.56 164 ILE A C 1
ATOM 1259 O O . ILE A 1 164 ? -13.001 -0.184 24.173 1.00 84.56 164 ILE A O 1
ATOM 1263 N N . MET A 1 165 ? -12.086 1.498 23.010 1.00 82.00 165 MET A N 1
ATOM 1264 C CA . MET A 1 165 ? -11.527 2.172 24.188 1.00 82.00 165 MET A CA 1
ATOM 1265 C C . MET A 1 165 ? -12.609 2.543 25.211 1.00 82.00 165 MET A C 1
ATOM 1267 O O . MET A 1 165 ? -12.396 2.381 26.410 1.00 82.00 165 MET A O 1
ATOM 1271 N N . ARG A 1 166 ? -13.787 2.994 24.759 1.00 80.88 166 ARG A N 1
ATOM 1272 C CA . ARG A 1 166 ? -14.925 3.278 25.643 1.00 80.88 166 ARG A CA 1
ATOM 1273 C C . ARG A 1 166 ? -15.483 2.006 26.280 1.00 80.88 166 ARG A C 1
ATOM 1275 O O . ARG A 1 166 ? -15.759 2.033 27.469 1.00 80.88 166 ARG A O 1
ATOM 1282 N N . ALA A 1 167 ? -15.604 0.911 25.529 1.00 84.62 167 ALA A N 1
ATOM 1283 C CA . ALA A 1 167 ? -16.093 -0.367 26.053 1.00 84.62 167 ALA A CA 1
ATOM 1284 C C . ALA A 1 167 ? -15.165 -0.978 27.118 1.00 84.62 167 ALA A C 1
ATOM 1286 O O . ALA A 1 167 ? -15.626 -1.692 28.001 1.00 84.62 167 ALA A O 1
ATOM 1287 N N . LEU A 1 168 ? -13.864 -0.694 27.037 1.00 85.50 168 LEU A N 1
ATOM 1288 C CA . LEU A 1 168 ? -12.875 -1.127 28.027 1.00 85.50 168 LEU A CA 1
ATOM 1289 C C . LEU A 1 168 ? -12.783 -0.184 29.235 1.00 85.50 168 LEU A C 1
ATOM 1291 O O . LEU A 1 168 ? -12.235 -0.563 30.269 1.00 85.50 168 LEU A O 1
ATOM 1295 N N . SER A 1 169 ? -13.285 1.045 29.113 1.00 85.56 169 SER A N 1
ATOM 1296 C CA . SER A 1 169 ? -13.198 2.059 30.159 1.00 85.56 169 SER A CA 1
ATOM 1297 C C . SER A 1 169 ? -14.150 1.758 31.314 1.00 85.56 169 SER A C 1
ATOM 1299 O O . SER A 1 169 ? -15.334 1.517 31.108 1.00 85.56 169 SER A O 1
ATOM 1301 N N . GLY A 1 170 ? -13.661 1.890 32.547 1.00 81.06 170 GLY A N 1
ATOM 1302 C CA . GLY A 1 170 ? -14.491 1.782 33.753 1.00 81.06 170 GLY A CA 1
ATOM 1303 C C . GLY A 1 170 ? -15.341 3.032 34.023 1.00 81.06 170 GLY A C 1
ATOM 1304 O O . GLY A 1 170 ? -15.983 3.136 35.068 1.00 81.06 170 GLY A O 1
ATOM 1305 N N . ALA A 1 171 ? -15.302 4.026 33.130 1.00 81.88 171 ALA A N 1
ATOM 1306 C CA . ALA A 1 171 ? -16.096 5.241 33.245 1.00 81.88 171 ALA A CA 1
ATOM 1307 C C . ALA A 1 171 ? -17.526 4.995 32.749 1.00 81.88 171 ALA A C 1
ATOM 1309 O O . ALA A 1 171 ? -17.742 4.794 31.559 1.00 81.88 171 ALA A O 1
ATOM 1310 N N . VAL A 1 172 ? -18.498 5.076 33.659 1.00 76.81 172 VAL A N 1
ATOM 1311 C CA . VAL A 1 172 ? -19.922 4.922 33.332 1.00 76.81 172 VAL A CA 1
ATOM 1312 C C . VAL A 1 172 ? -20.526 6.298 32.999 1.00 76.81 172 VAL A C 1
ATOM 1314 O O . VAL A 1 172 ? -20.489 7.188 33.860 1.00 76.81 172 VAL A O 1
ATOM 1317 N N . PRO A 1 173 ? -21.071 6.510 31.785 1.00 78.69 173 PRO A N 1
ATOM 1318 C CA . PRO A 1 173 ? -21.809 7.721 31.428 1.00 78.69 173 PRO A 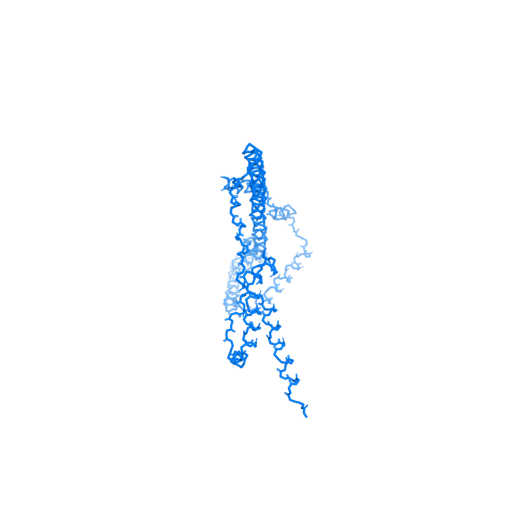CA 1
ATOM 1319 C C . PRO A 1 173 ? -23.020 7.946 32.342 1.00 78.69 173 PRO A C 1
ATOM 1321 O O . PRO A 1 173 ? -23.632 7.001 32.835 1.00 78.69 173 PRO A O 1
ATOM 1324 N N . SER A 1 174 ? -23.415 9.206 32.538 1.00 77.12 174 SER A N 1
ATOM 1325 C CA . SER A 1 174 ? -24.559 9.558 33.395 1.00 77.12 174 SER A CA 1
ATOM 1326 C C . SER A 1 174 ? -25.880 8.929 32.942 1.00 77.12 174 SER A C 1
ATOM 1328 O O . SER A 1 174 ? -26.730 8.648 33.778 1.00 77.12 174 SER A O 1
ATOM 1330 N N . GLU A 1 175 ? -26.048 8.707 31.638 1.00 79.06 175 GLU A N 1
ATOM 1331 C CA . GLU A 1 175 ? -27.239 8.074 31.059 1.00 79.06 175 GLU A CA 1
ATOM 1332 C C . GLU A 1 175 ? -27.313 6.580 31.399 1.00 79.06 175 GLU A C 1
ATOM 1334 O O . GLU A 1 175 ? -28.318 6.131 31.937 1.00 79.06 175 GLU A O 1
ATOM 1339 N N . GLU A 1 176 ? -26.226 5.830 31.194 1.00 77.69 176 GLU A N 1
ATOM 1340 C CA . GLU A 1 176 ? -26.154 4.406 31.557 1.00 77.69 176 GLU A CA 1
ATOM 1341 C C . GLU A 1 176 ? -26.312 4.209 33.070 1.00 77.69 176 GLU A C 1
ATOM 1343 O O . GLU A 1 176 ? -27.039 3.328 33.521 1.00 77.69 176 GLU A O 1
ATOM 1348 N N . MET A 1 177 ? -25.709 5.093 33.871 1.00 82.00 177 MET A N 1
ATOM 1349 C CA . MET A 1 177 ? -25.885 5.075 35.323 1.00 82.00 177 MET A CA 1
ATOM 1350 C C . MET A 1 177 ? -27.345 5.338 35.731 1.00 82.00 177 MET A C 1
ATOM 1352 O O . MET A 1 177 ? -27.828 4.775 36.711 1.00 82.00 177 MET A O 1
ATOM 1356 N N . ALA A 1 178 ? -28.070 6.181 34.990 1.00 81.12 178 ALA A N 1
ATOM 1357 C CA . ALA A 1 178 ? -29.481 6.446 35.256 1.00 81.12 178 ALA A CA 1
ATOM 1358 C C . ALA A 1 178 ? -30.370 5.225 34.969 1.00 81.12 178 ALA A C 1
ATOM 1360 O O . ALA A 1 178 ? -31.346 5.011 35.695 1.00 81.12 178 ALA A O 1
ATOM 1361 N N . ASP A 1 179 ? -30.018 4.418 33.966 1.00 81.31 179 ASP A N 1
ATOM 1362 C CA . ASP A 1 179 ? -30.705 3.162 33.655 1.00 81.31 179 ASP A CA 1
ATOM 1363 C C . ASP A 1 179 ? -30.450 2.088 34.723 1.00 81.31 179 ASP A C 1
ATOM 1365 O O . ASP A 1 179 ? -31.403 1.452 35.185 1.00 81.31 179 ASP A O 1
ATOM 1369 N N . GLU A 1 180 ? -29.211 1.950 35.201 1.00 78.56 180 GLU A N 1
ATOM 1370 C CA . GLU A 1 180 ? -28.859 1.037 36.304 1.00 78.56 180 GLU A CA 1
ATOM 1371 C C . GLU A 1 180 ? -29.568 1.429 37.618 1.00 78.56 180 GLU A C 1
ATOM 1373 O O . GLU A 1 180 ? -30.077 0.589 38.364 1.00 78.56 180 GLU A O 1
ATOM 1378 N N . LEU A 1 181 ? -29.692 2.734 37.883 1.00 84.25 181 LEU A N 1
ATOM 1379 C CA . LEU A 1 181 ? -30.347 3.281 39.081 1.00 84.25 181 LEU A CA 1
ATOM 1380 C C . LEU A 1 181 ? -31.870 3.447 38.936 1.00 84.25 181 LEU A C 1
ATOM 1382 O O . LEU A 1 181 ? -32.534 3.989 39.835 1.00 84.25 181 LEU A O 1
ATOM 1386 N N . ARG A 1 182 ? -32.455 3.008 37.817 1.00 80.12 182 ARG A N 1
ATOM 1387 C CA . ARG A 1 182 ? -33.851 3.296 37.449 1.00 80.12 182 ARG A CA 1
ATOM 1388 C C . ARG A 1 182 ? -34.872 2.768 38.459 1.00 80.12 182 ARG A C 1
ATOM 1390 O O . ARG A 1 182 ? -35.921 3.385 38.646 1.00 80.12 182 ARG A O 1
ATOM 1397 N N . LEU A 1 183 ? -34.588 1.635 39.099 1.00 80.38 183 LEU A N 1
ATOM 1398 C CA . LEU A 1 183 ? -35.505 0.983 40.042 1.00 80.38 183 LEU A CA 1
ATOM 1399 C C . LEU A 1 183 ? -35.374 1.504 41.480 1.00 80.38 183 LEU A C 1
ATOM 1401 O O . LEU A 1 183 ? -36.313 1.359 42.266 1.00 80.38 183 LEU A O 1
ATOM 1405 N N . GLU A 1 184 ? -34.258 2.151 41.821 1.00 80.81 184 GLU A N 1
ATOM 1406 C CA . GLU A 1 184 ? -34.020 2.641 43.176 1.00 80.81 184 GLU A CA 1
ATOM 1407 C C . GLU A 1 184 ? -34.627 4.028 43.384 1.00 80.81 184 GLU A C 1
ATOM 1409 O O . GLU A 1 184 ? -34.333 4.968 42.650 1.00 80.81 184 GLU A O 1
ATOM 1414 N N . ARG A 1 185 ? -35.491 4.167 44.396 1.00 75.25 185 ARG A N 1
ATOM 1415 C CA . ARG A 1 185 ? -36.206 5.425 44.706 1.00 75.25 185 ARG A CA 1
ATOM 1416 C C . ARG A 1 185 ? -35.590 6.213 45.861 1.00 75.25 185 ARG A C 1
ATOM 1418 O O . ARG A 1 185 ? -35.916 7.381 46.037 1.00 75.25 185 ARG A O 1
ATOM 1425 N N . SER A 1 186 ? -34.739 5.575 46.663 1.00 85.12 186 SER A N 1
ATOM 1426 C CA . SER A 1 186 ? -34.072 6.203 47.807 1.00 85.12 186 SER A CA 1
ATOM 1427 C C . SER A 1 186 ? -32.738 6.803 47.374 1.00 85.12 186 SER A C 1
ATOM 1429 O O . SER A 1 186 ? -31.913 6.112 46.784 1.00 85.12 186 SER A O 1
ATOM 1431 N N . GLU A 1 187 ? -32.517 8.074 47.700 1.00 81.19 187 GLU A N 1
ATOM 1432 C CA . GLU A 1 187 ? -31.299 8.811 47.346 1.00 81.19 187 GLU A CA 1
ATOM 1433 C C . GLU A 1 187 ? -30.042 8.217 48.008 1.00 81.19 187 GLU A C 1
ATOM 1435 O O . GLU A 1 187 ? -29.022 8.027 47.350 1.00 81.19 187 GLU A O 1
ATOM 1440 N N . GLU A 1 188 ? -30.139 7.785 49.270 1.00 82.62 188 GLU A N 1
ATOM 1441 C CA . GLU A 1 188 ? -29.037 7.106 49.968 1.00 82.62 188 GLU A CA 1
ATOM 1442 C C . GLU A 1 188 ? -28.699 5.737 49.364 1.00 82.62 188 GLU A C 1
ATOM 1444 O O . GLU A 1 188 ? -27.527 5.362 49.278 1.00 82.62 188 GLU A O 1
ATOM 1449 N N . LYS A 1 189 ? -29.715 4.967 48.953 1.00 82.50 189 LYS A N 1
ATOM 1450 C CA . LYS A 1 189 ? -29.495 3.671 48.294 1.00 82.50 189 LYS A CA 1
ATOM 1451 C C . LYS A 1 189 ? -28.942 3.849 46.888 1.00 82.50 189 LYS A C 1
ATOM 1453 O O . LYS A 1 189 ? -28.070 3.079 46.504 1.00 82.50 189 LYS A O 1
ATOM 1458 N N . ARG A 1 190 ? -29.377 4.888 46.167 1.00 84.06 190 ARG A N 1
ATOM 1459 C CA . ARG A 1 190 ? -28.814 5.267 44.867 1.00 84.06 190 ARG A CA 1
ATOM 1460 C C . ARG A 1 190 ? -27.334 5.592 44.971 1.00 84.06 190 ARG A C 1
ATOM 1462 O O . ARG A 1 190 ? -26.557 4.984 44.254 1.00 84.06 190 ARG A O 1
ATOM 1469 N N . ALA A 1 191 ? -26.940 6.459 45.903 1.00 84.62 191 ALA A N 1
ATOM 1470 C CA . ALA A 1 191 ? -25.535 6.824 46.079 1.00 84.62 191 ALA A CA 1
ATOM 1471 C C . ALA A 1 191 ? -24.653 5.608 46.425 1.00 84.62 191 ALA A C 1
ATOM 1473 O O . ALA A 1 191 ? -23.532 5.485 45.933 1.00 84.62 191 ALA A O 1
ATOM 1474 N N . LYS A 1 192 ? -25.167 4.677 47.242 1.00 86.12 192 LYS A N 1
ATOM 1475 C CA . LYS A 1 192 ? -24.469 3.421 47.560 1.00 86.12 192 LYS A CA 1
ATOM 1476 C C . LYS A 1 192 ? -24.365 2.495 46.349 1.00 86.12 192 LYS A C 1
ATOM 1478 O O . LYS A 1 192 ? -23.283 1.980 46.094 1.00 86.12 192 LYS A O 1
ATOM 1483 N N . LEU A 1 193 ? -25.456 2.295 45.610 1.00 85.44 193 LEU A N 1
ATOM 1484 C CA . LEU A 1 193 ? -25.466 1.436 44.423 1.00 85.44 193 LEU A CA 1
ATOM 1485 C C . LEU A 1 193 ? -24.560 2.005 43.324 1.00 85.44 193 LEU A C 1
ATOM 1487 O O . LEU A 1 193 ? -23.774 1.281 42.732 1.00 85.44 193 LEU A O 1
ATOM 1491 N N . GLU A 1 194 ? -24.603 3.316 43.116 1.00 86.75 194 GLU A N 1
ATOM 1492 C CA . GLU A 1 194 ? -23.750 4.034 42.172 1.00 86.75 194 GLU A CA 1
ATOM 1493 C C . GLU A 1 194 ? -22.259 3.865 42.505 1.00 86.75 194 GLU A C 1
ATOM 1495 O O . GLU A 1 194 ? -21.439 3.650 41.610 1.00 86.75 194 GLU A O 1
ATOM 1500 N N . ALA A 1 195 ? -21.893 3.930 43.791 1.00 87.12 195 ALA A N 1
ATOM 1501 C CA . ALA A 1 195 ? -20.525 3.670 44.233 1.00 87.12 195 ALA A CA 1
ATOM 1502 C C . ALA A 1 195 ? -20.101 2.217 43.966 1.00 87.12 195 ALA A C 1
ATOM 1504 O O . ALA A 1 195 ? -18.987 1.995 43.494 1.00 87.12 195 ALA A O 1
ATOM 1505 N N . VAL A 1 196 ? -20.992 1.251 44.213 1.00 89.12 196 VAL A N 1
ATOM 1506 C CA . VAL A 1 196 ? -20.744 -0.174 43.941 1.00 89.12 196 VAL A CA 1
ATOM 1507 C C . VAL A 1 196 ? -20.543 -0.419 42.445 1.00 89.12 196 VAL A C 1
ATOM 1509 O O . VAL A 1 196 ? -19.511 -0.962 42.068 1.00 89.12 196 VAL A O 1
ATOM 1512 N N . VAL A 1 197 ? -21.443 0.073 41.587 1.00 87.81 197 VAL A N 1
ATOM 1513 C CA . VAL A 1 197 ? -21.345 -0.095 40.124 1.00 87.81 197 VAL A CA 1
ATOM 1514 C C . VAL A 1 197 ? -20.046 0.505 39.582 1.00 87.81 197 VAL A C 1
ATOM 1516 O O . VAL A 1 197 ? -19.377 -0.098 38.745 1.00 87.81 197 VAL A O 1
ATOM 1519 N N . ARG A 1 198 ? -19.637 1.687 40.064 1.00 87.62 198 ARG A N 1
ATOM 1520 C CA . ARG A 1 198 ? -18.360 2.289 39.644 1.00 87.62 198 ARG A CA 1
ATOM 1521 C C . ARG A 1 198 ? -17.150 1.478 40.083 1.00 87.62 198 ARG A C 1
ATOM 1523 O O . ARG A 1 198 ? -16.175 1.420 39.337 1.00 87.62 198 ARG A O 1
ATOM 1530 N N . GLU A 1 199 ? -17.188 0.903 41.277 1.00 89.31 199 GLU A N 1
ATOM 1531 C CA . GLU A 1 199 ? -16.086 0.088 41.780 1.00 89.31 199 GLU A CA 1
ATOM 1532 C C . GLU A 1 199 ? -15.979 -1.233 41.011 1.00 89.31 199 GLU A C 1
ATOM 1534 O O . GLU A 1 199 ? -14.892 -1.590 40.559 1.00 89.31 199 GLU A O 1
ATOM 1539 N N . GLU A 1 200 ? -17.109 -1.898 40.762 1.00 89.75 200 GLU A N 1
ATOM 1540 C CA . GLU A 1 200 ? -17.174 -3.121 39.956 1.00 89.75 200 GLU A CA 1
ATOM 1541 C C . GLU A 1 200 ? -16.639 -2.884 38.539 1.00 89.75 200 GLU A C 1
ATOM 1543 O O . GLU A 1 200 ? -15.739 -3.596 38.095 1.00 89.75 200 GLU A O 1
ATOM 1548 N N . ARG A 1 201 ? -17.082 -1.817 37.861 1.00 86.81 201 ARG A N 1
ATOM 1549 C CA . ARG A 1 201 ? -16.589 -1.468 36.517 1.00 86.81 201 ARG A CA 1
ATOM 1550 C C . ARG A 1 201 ? -15.094 -1.169 36.488 1.00 86.81 201 ARG A C 1
ATOM 1552 O O . ARG A 1 201 ? -14.404 -1.569 35.555 1.00 86.81 201 ARG A O 1
ATOM 1559 N N . ARG A 1 202 ? -14.562 -0.491 37.508 1.00 88.62 202 ARG A N 1
ATOM 1560 C CA . ARG A 1 202 ? -13.113 -0.253 37.621 1.00 88.62 202 ARG A CA 1
ATOM 1561 C C . ARG A 1 202 ? -12.339 -1.550 37.827 1.00 88.62 202 ARG A C 1
ATOM 1563 O O . ARG A 1 202 ? -11.276 -1.704 37.226 1.00 88.62 202 ARG A O 1
ATOM 1570 N N . ALA A 1 203 ? -12.859 -2.463 38.646 1.00 91.31 203 ALA A N 1
ATOM 1571 C CA . ALA A 1 203 ? -12.245 -3.764 38.883 1.00 91.31 203 ALA A CA 1
ATOM 1572 C C . ALA A 1 203 ? -12.244 -4.629 37.610 1.00 91.31 203 ALA A C 1
ATOM 1574 O O . ALA A 1 203 ? -11.199 -5.178 37.253 1.00 91.31 203 ALA A O 1
ATOM 1575 N N . GLU A 1 204 ? -13.365 -4.676 36.881 1.00 91.69 204 GLU A N 1
ATOM 1576 C CA . GLU A 1 204 ? -13.475 -5.337 35.572 1.00 91.69 204 GLU A CA 1
ATOM 1577 C C . GLU A 1 204 ? -12.456 -4.766 34.580 1.00 91.69 204 GLU A C 1
ATOM 1579 O O . GLU A 1 204 ? -11.668 -5.514 33.996 1.00 91.69 204 GLU A O 1
ATOM 1584 N N . THR A 1 205 ? -12.401 -3.438 34.433 1.00 91.38 205 THR A N 1
ATOM 1585 C CA . THR A 1 205 ? -11.420 -2.774 33.565 1.00 91.38 205 THR A CA 1
ATOM 1586 C C . THR A 1 205 ? -9.987 -3.120 33.959 1.00 91.38 205 THR A C 1
ATOM 1588 O O . THR A 1 205 ? -9.178 -3.439 33.088 1.00 91.38 205 THR A O 1
ATOM 1591 N N . ALA A 1 206 ? -9.648 -3.087 35.250 1.00 91.06 206 ALA A N 1
ATOM 1592 C CA . ALA A 1 206 ? -8.303 -3.419 35.716 1.00 91.06 206 ALA A CA 1
ATOM 1593 C C . ALA A 1 206 ? -7.926 -4.868 35.371 1.00 91.06 206 ALA A C 1
ATOM 1595 O O . ALA A 1 206 ? -6.821 -5.121 34.881 1.00 91.06 206 ALA A O 1
ATOM 1596 N N . GLN A 1 207 ? -8.855 -5.808 35.562 1.00 93.12 207 GLN A N 1
ATOM 1597 C CA . GLN A 1 207 ? -8.664 -7.204 35.187 1.00 93.12 207 GLN A CA 1
ATOM 1598 C C . GLN A 1 207 ? -8.462 -7.354 33.676 1.00 93.12 207 GLN A C 1
ATOM 1600 O O . GLN A 1 207 ? -7.484 -7.980 33.261 1.00 93.12 207 GLN A O 1
ATOM 1605 N N . ILE A 1 208 ? -9.326 -6.746 32.858 1.00 92.38 208 ILE A N 1
ATOM 1606 C CA . ILE A 1 208 ? -9.224 -6.802 31.394 1.00 92.38 208 ILE A CA 1
ATOM 1607 C C . ILE A 1 208 ? -7.875 -6.242 30.935 1.00 92.38 208 ILE A C 1
ATOM 1609 O O . ILE A 1 208 ? -7.165 -6.900 30.176 1.00 92.38 208 ILE A O 1
ATOM 1613 N N . MET A 1 209 ? -7.480 -5.071 31.440 1.00 91.56 209 MET A N 1
ATOM 1614 C CA . MET A 1 209 ? -6.206 -4.449 31.081 1.00 91.56 209 MET A CA 1
ATOM 1615 C C . MET A 1 209 ? -5.016 -5.312 31.502 1.00 91.56 209 MET A C 1
ATOM 1617 O O . MET A 1 209 ? -4.077 -5.453 30.724 1.00 91.56 209 MET A O 1
ATOM 1621 N N . SER A 1 210 ? -5.054 -5.934 32.685 1.00 93.88 210 SER A N 1
ATOM 1622 C CA . SER A 1 210 ? -3.973 -6.823 33.132 1.00 93.88 210 SER A CA 1
ATOM 1623 C C . SER A 1 210 ? -3.768 -8.016 32.193 1.00 93.88 210 SER A C 1
ATOM 1625 O O . SER A 1 210 ? -2.632 -8.349 31.855 1.00 93.88 210 SER A O 1
ATOM 1627 N N . VAL A 1 211 ? -4.863 -8.617 31.717 1.00 93.75 211 VAL A N 1
ATOM 1628 C CA . VAL A 1 211 ? -4.825 -9.757 30.795 1.00 93.75 211 VAL A CA 1
ATOM 1629 C C . VAL A 1 211 ? -4.364 -9.293 29.417 1.00 93.75 211 VAL A C 1
ATOM 1631 O O . VAL A 1 211 ? -3.481 -9.917 28.839 1.00 93.75 211 VAL A O 1
ATOM 1634 N N . LEU A 1 212 ? -4.893 -8.172 28.914 1.00 92.00 212 LEU A N 1
ATOM 1635 C CA . LEU A 1 212 ? -4.449 -7.593 27.645 1.00 92.00 212 LEU A CA 1
ATOM 1636 C C . LEU A 1 212 ? -2.939 -7.335 27.670 1.00 92.00 212 LEU A C 1
ATOM 1638 O O . LEU A 1 212 ? -2.237 -7.819 26.794 1.00 92.00 212 LEU A O 1
ATOM 1642 N N . TYR A 1 213 ? -2.415 -6.666 28.701 1.00 91.75 213 TYR A N 1
ATOM 1643 C CA . TYR A 1 213 ? -0.977 -6.403 28.814 1.00 91.75 213 TYR A CA 1
ATOM 1644 C C . TYR A 1 213 ? -0.125 -7.672 28.878 1.00 91.75 213 TYR A C 1
ATOM 1646 O O . TYR A 1 213 ? 0.971 -7.685 28.322 1.00 91.75 213 TYR A O 1
ATOM 1654 N N . ALA A 1 214 ? -0.603 -8.723 29.544 1.00 94.50 214 ALA A N 1
ATOM 1655 C CA . ALA A 1 214 ? 0.142 -9.971 29.679 1.00 94.50 214 ALA A CA 1
ATOM 1656 C C . ALA A 1 214 ? 0.219 -10.782 28.374 1.00 94.50 214 ALA A C 1
ATOM 1658 O O . ALA A 1 214 ? 1.176 -11.533 28.195 1.00 94.50 214 ALA A O 1
ATOM 1659 N N . TRP A 1 215 ? -0.767 -10.638 27.482 1.00 94.12 215 TRP A N 1
ATOM 1660 C CA . TRP A 1 215 ? -0.932 -11.493 26.298 1.00 94.12 215 TRP A CA 1
ATOM 1661 C C . TRP A 1 215 ? -0.918 -10.735 24.961 1.00 94.12 215 TRP A C 1
ATOM 1663 O O . TRP A 1 215 ? -1.166 -11.333 23.915 1.00 94.12 215 TRP A O 1
ATOM 1673 N N . VAL A 1 216 ? -0.611 -9.433 24.956 1.00 91.81 216 VAL A N 1
ATOM 1674 C CA . VAL A 1 216 ? -0.368 -8.679 23.713 1.00 91.81 216 VAL A CA 1
ATOM 1675 C C . VAL A 1 216 ? 0.751 -9.351 22.912 1.00 91.81 216 VAL A C 1
ATOM 1677 O O . VAL A 1 216 ? 1.822 -9.638 23.449 1.00 91.81 216 VAL A O 1
ATOM 1680 N N . GLY A 1 217 ? 0.513 -9.574 21.619 1.00 86.88 217 GLY A N 1
ATOM 1681 C CA . GLY A 1 217 ? 1.444 -10.251 20.719 1.00 86.88 217 GLY A CA 1
ATOM 1682 C C . GLY A 1 217 ? 1.320 -11.777 20.704 1.00 86.88 217 GLY A C 1
ATOM 1683 O O . GLY A 1 217 ? 1.947 -12.417 19.858 1.00 86.88 217 GLY A O 1
ATOM 1684 N N . ASP A 1 218 ? 0.511 -12.379 21.585 1.00 95.94 218 ASP A N 1
ATOM 1685 C CA . ASP A 1 218 ? 0.171 -13.797 21.476 1.00 95.94 218 ASP A CA 1
ATOM 1686 C C . ASP A 1 218 ? -0.916 -14.007 20.412 1.00 95.94 218 ASP A C 1
ATOM 1688 O O . ASP A 1 218 ? -2.054 -13.545 20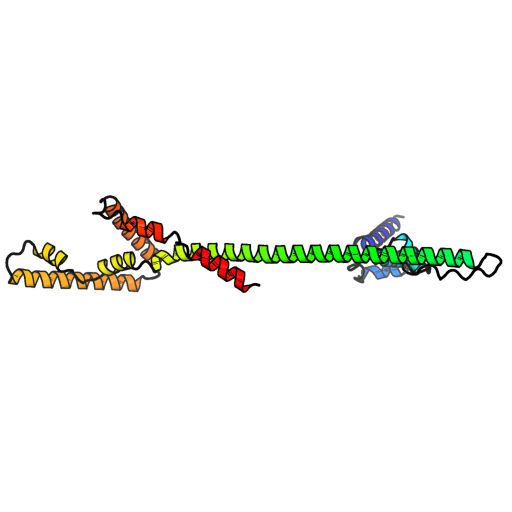.531 1.00 95.94 218 ASP A O 1
ATOM 1692 N N . TYR A 1 219 ? -0.568 -14.748 19.359 1.00 92.31 219 TYR A N 1
ATOM 1693 C CA . TYR A 1 219 ? -1.456 -14.969 18.218 1.00 92.31 219 TYR A CA 1
ATOM 1694 C C . TYR A 1 219 ? -2.763 -15.679 18.596 1.00 92.31 219 TYR A C 1
ATOM 1696 O O . TYR A 1 219 ? -3.822 -15.362 18.047 1.00 92.31 219 TYR A O 1
ATOM 1704 N N . ALA A 1 220 ? -2.715 -16.658 19.505 1.00 94.12 220 ALA A N 1
ATOM 1705 C CA . ALA A 1 220 ? -3.900 -17.425 19.873 1.00 94.12 220 ALA A CA 1
ATOM 1706 C C . ALA A 1 220 ? -4.880 -16.557 20.674 1.00 94.12 220 ALA A C 1
ATOM 1708 O O . ALA A 1 220 ? -6.085 -16.590 20.405 1.00 94.12 220 ALA A O 1
ATOM 1709 N N . PHE A 1 221 ? -4.361 -15.745 21.596 1.00 94.50 221 PHE A N 1
ATOM 1710 C CA . PHE A 1 221 ? -5.127 -14.753 22.343 1.00 94.50 221 PHE A CA 1
ATOM 1711 C C . PHE A 1 221 ? -5.760 -13.700 21.420 1.00 94.50 221 PHE A C 1
ATOM 1713 O O . PHE A 1 221 ? -6.979 -13.507 21.445 1.00 94.50 221 PHE A O 1
ATOM 1720 N N . GLU A 1 222 ? -4.970 -13.069 20.546 1.00 91.94 222 GLU A N 1
ATOM 1721 C CA . GLU A 1 222 ? -5.462 -12.047 19.610 1.00 91.94 222 GLU A CA 1
ATOM 1722 C C . GLU A 1 222 ? -6.504 -12.608 18.637 1.00 91.94 222 GLU A C 1
ATOM 1724 O O . GLU A 1 222 ? -7.497 -11.943 18.317 1.00 91.94 222 GLU A O 1
ATOM 1729 N N . ARG A 1 223 ? -6.333 -13.862 18.199 1.00 93.62 223 ARG A N 1
ATOM 1730 C CA . ARG A 1 223 ? -7.312 -14.536 17.346 1.00 93.62 223 ARG A CA 1
ATOM 1731 C C . ARG A 1 223 ? -8.644 -14.745 18.060 1.00 93.62 223 ARG A C 1
ATOM 1733 O O . ARG A 1 223 ? -9.688 -14.456 17.474 1.00 93.62 223 ARG A O 1
ATOM 1740 N N . GLN A 1 224 ? -8.614 -15.214 19.306 1.00 94.19 224 GLN A N 1
ATOM 1741 C CA . GLN A 1 224 ? -9.823 -15.392 20.113 1.00 94.19 224 GLN A CA 1
ATOM 1742 C C . GLN A 1 224 ? -10.528 -14.056 20.364 1.00 94.19 224 GLN A C 1
ATOM 1744 O O . GLN A 1 224 ? -11.747 -13.971 20.212 1.00 94.19 224 GLN A O 1
ATOM 1749 N N . LEU A 1 225 ? -9.770 -12.998 20.667 1.00 91.94 225 LEU A N 1
ATOM 1750 C CA . LEU A 1 225 ? -10.313 -11.652 20.838 1.00 91.94 225 LEU A CA 1
ATOM 1751 C C . LEU A 1 225 ? -10.975 -11.145 19.547 1.00 91.94 225 LEU A C 1
ATOM 1753 O O . LEU A 1 225 ? -12.090 -10.620 19.585 1.00 91.94 225 LEU A O 1
ATOM 1757 N N . ARG A 1 226 ? -10.340 -11.361 18.388 1.00 90.94 226 ARG A N 1
ATOM 1758 C CA . ARG A 1 226 ? -10.908 -11.020 17.075 1.00 90.94 226 ARG A CA 1
ATOM 1759 C C . ARG A 1 226 ? -12.218 -11.758 16.805 1.00 90.94 226 ARG A C 1
ATOM 1761 O O . ARG A 1 226 ? -13.176 -11.140 16.341 1.00 90.94 226 ARG A O 1
ATOM 1768 N N . ASP A 1 227 ? -12.267 -13.057 17.086 1.00 94.25 227 ASP A N 1
ATOM 1769 C CA . ASP A 1 227 ? -13.466 -13.871 16.875 1.00 94.25 227 ASP A CA 1
ATOM 1770 C C . ASP A 1 227 ? -14.603 -13.457 17.838 1.00 94.25 227 ASP A C 1
ATOM 1772 O O . ASP A 1 227 ? -15.764 -13.388 17.421 1.00 94.25 227 ASP A O 1
ATOM 1776 N N . ALA A 1 228 ? -14.278 -13.074 19.080 1.00 94.06 228 ALA A N 1
ATOM 1777 C CA . ALA A 1 228 ? -15.236 -12.526 20.045 1.00 94.06 228 ALA A CA 1
ATOM 1778 C C . ALA A 1 228 ? -15.815 -11.172 19.593 1.00 94.06 228 ALA A C 1
ATOM 1780 O O . ALA A 1 228 ? -17.038 -11.008 19.553 1.00 94.06 228 ALA A O 1
ATOM 1781 N N . ILE A 1 229 ? -14.959 -10.230 19.175 1.00 90.69 229 ILE A N 1
ATOM 1782 C CA . ILE A 1 229 ? -15.388 -8.930 18.627 1.00 90.69 229 ILE A CA 1
ATOM 1783 C C . ILE A 1 229 ? -16.282 -9.144 17.401 1.00 90.69 229 ILE A C 1
ATOM 1785 O O . ILE A 1 229 ? -17.352 -8.542 17.296 1.00 90.69 229 ILE A O 1
ATOM 1789 N N . LEU A 1 230 ? -15.894 -10.045 16.493 1.00 90.44 230 LEU A N 1
ATOM 1790 C CA . LEU A 1 230 ? -16.694 -10.376 15.314 1.00 90.44 230 LEU A CA 1
ATOM 1791 C C . LEU A 1 230 ? -18.069 -10.953 15.690 1.00 90.44 230 LEU A C 1
ATOM 1793 O O . LEU A 1 230 ? -19.061 -10.652 15.023 1.00 90.44 230 LEU A O 1
ATOM 1797 N N . GLY A 1 231 ? -18.147 -11.760 16.750 1.00 91.56 231 GLY A N 1
ATOM 1798 C CA . GLY A 1 231 ? -19.405 -12.284 17.285 1.00 91.56 231 GLY A CA 1
ATOM 1799 C C . GLY A 1 231 ? -20.356 -11.179 17.756 1.00 91.56 231 GLY A C 1
ATOM 1800 O O . GLY A 1 231 ? -21.542 -11.192 17.405 1.00 91.56 231 GLY A O 1
ATOM 1801 N N . VAL A 1 232 ? -19.832 -10.183 18.477 1.00 89.69 232 VAL A N 1
ATOM 1802 C CA . VAL A 1 232 ? -20.601 -9.005 18.916 1.00 89.69 232 VAL A CA 1
ATOM 1803 C C . VAL A 1 232 ? -21.070 -8.187 17.711 1.00 89.69 232 VAL A C 1
ATOM 1805 O O . VAL A 1 232 ? -22.264 -7.909 17.587 1.00 89.69 232 VAL A O 1
ATOM 1808 N N . VAL A 1 233 ? -20.172 -7.877 16.769 1.00 87.75 233 VAL A N 1
ATOM 1809 C CA . VAL A 1 233 ? -20.507 -7.096 15.562 1.00 87.75 233 VAL A CA 1
ATOM 1810 C C . VAL A 1 233 ? -21.602 -7.779 14.740 1.00 87.75 233 VAL A C 1
ATOM 1812 O O . VAL A 1 233 ? -22.585 -7.131 14.396 1.00 87.75 233 VAL A O 1
ATOM 1815 N N . LYS A 1 234 ? -21.508 -9.092 14.493 1.00 88.56 234 LYS A N 1
ATOM 1816 C CA . LYS A 1 234 ? -22.547 -9.857 13.771 1.00 88.56 234 LYS A CA 1
ATOM 1817 C C . LYS A 1 234 ? -23.894 -9.871 14.488 1.00 88.56 234 LYS A C 1
ATOM 1819 O O . LYS A 1 234 ? -24.937 -10.005 13.848 1.00 88.56 234 LYS A O 1
ATOM 1824 N N . THR A 1 235 ? -23.885 -9.793 15.815 1.00 88.75 235 THR A N 1
ATOM 1825 C CA . THR A 1 235 ? -25.117 -9.719 16.607 1.00 88.75 235 THR A CA 1
ATOM 1826 C C . THR A 1 235 ? -25.784 -8.361 16.417 1.00 88.75 235 THR A C 1
ATOM 1828 O O . THR A 1 235 ? -26.985 -8.304 16.157 1.00 88.75 235 THR A O 1
ATOM 1831 N N . HIS A 1 236 ? -25.001 -7.281 16.443 1.00 82.88 236 HIS A N 1
ATOM 1832 C CA . HIS A 1 236 ? -25.498 -5.924 16.216 1.00 82.88 236 HIS A CA 1
ATOM 1833 C C . HIS A 1 236 ? -25.796 -5.604 14.747 1.00 82.88 236 HIS A C 1
ATOM 1835 O O . HIS A 1 236 ? -26.668 -4.790 14.489 1.00 82.88 236 HIS A O 1
ATOM 1841 N N . GLU A 1 237 ? -25.172 -6.274 13.779 1.00 80.56 237 GLU A N 1
ATOM 1842 C CA . GLU A 1 237 ? -25.518 -6.141 12.355 1.00 80.56 237 GLU A CA 1
ATOM 1843 C C . GLU A 1 237 ? -26.963 -6.590 12.075 1.00 80.56 237 GLU A C 1
ATOM 1845 O O . GLU A 1 237 ? -27.666 -5.990 11.264 1.00 80.56 237 GLU A O 1
ATOM 1850 N N . LYS A 1 238 ? -27.439 -7.619 12.790 1.00 78.81 238 LYS A N 1
ATOM 1851 C CA . LYS A 1 238 ? -28.828 -8.107 12.697 1.00 78.81 238 LYS A CA 1
ATOM 1852 C C . LYS A 1 238 ? -29.832 -7.153 13.342 1.00 78.81 238 LYS A C 1
ATOM 1854 O O . LYS A 1 238 ? -31.009 -7.153 12.982 1.00 78.81 238 LYS A O 1
ATOM 1859 N N . LEU A 1 239 ? -29.378 -6.366 14.311 1.00 72.12 239 LEU A N 1
ATOM 1860 C CA . LEU A 1 239 ? -30.156 -5.333 14.976 1.00 72.12 239 LEU A CA 1
ATOM 1861 C C . LEU A 1 239 ? -30.018 -4.062 14.132 1.00 72.12 239 LEU A C 1
ATOM 1863 O O . LEU A 1 239 ? -29.126 -3.263 14.384 1.00 72.12 239 LEU A O 1
ATOM 1867 N N . ASN A 1 240 ? -30.850 -3.912 13.090 1.00 54.94 240 ASN A N 1
ATOM 1868 C CA . ASN A 1 240 ? -30.837 -2.750 12.184 1.00 54.94 240 ASN A CA 1
ATOM 1869 C C . ASN A 1 240 ? -30.455 -1.451 12.926 1.00 54.94 240 ASN A C 1
ATOM 1871 O O . ASN A 1 240 ? -31.115 -1.116 13.916 1.00 54.94 240 ASN A O 1
ATOM 1875 N N . PRO A 1 241 ? -29.431 -0.708 12.470 1.00 59.00 241 PRO A N 1
ATOM 1876 C CA . PRO A 1 241 ? -28.947 0.447 13.207 1.00 59.00 241 PRO A CA 1
ATOM 1877 C C . PRO A 1 241 ? -30.048 1.514 13.329 1.00 59.00 241 PRO A C 1
ATOM 1879 O O . PRO A 1 241 ? -30.756 1.784 12.348 1.00 59.00 241 PRO A O 1
ATOM 1882 N N . PRO A 1 242 ? -30.199 2.175 14.491 1.00 51.09 242 PRO A N 1
ATOM 1883 C CA . PRO A 1 242 ? -30.992 3.392 14.567 1.00 51.09 242 PRO A CA 1
ATOM 1884 C C . PRO A 1 242 ? -30.306 4.465 13.701 1.00 51.09 242 PRO A C 1
ATOM 1886 O O . PRO A 1 242 ? -29.187 4.859 13.995 1.00 51.09 242 PRO A O 1
ATOM 1889 N N . ARG A 1 243 ? -30.962 4.861 12.593 1.00 48.78 243 ARG A N 1
ATOM 1890 C CA . ARG A 1 243 ? -30.720 6.045 11.720 1.00 48.78 243 ARG A CA 1
ATOM 1891 C C . ARG A 1 243 ? -29.344 6.735 11.908 1.00 48.78 243 ARG A C 1
ATOM 1893 O O . ARG A 1 243 ? -29.175 7.482 12.857 1.00 48.78 243 ARG A O 1
ATOM 1900 N N . SER A 1 244 ? -28.393 6.630 10.977 1.00 44.50 244 SER A N 1
ATOM 1901 C CA . SER A 1 244 ? -28.295 7.564 9.844 1.00 44.50 244 SER A CA 1
ATOM 1902 C C . SER A 1 244 ? -27.615 6.901 8.630 1.00 44.50 244 SER A C 1
ATOM 1904 O O . SER A 1 244 ? -26.402 6.728 8.540 1.00 44.50 244 SER A O 1
ATOM 1906 N N . SER A 1 245 ? -28.396 6.582 7.600 1.00 50.25 245 SER A N 1
ATOM 1907 C CA . SER A 1 245 ? -27.871 6.135 6.300 1.00 50.25 245 SER A CA 1
ATOM 1908 C C . SER A 1 245 ? -27.054 7.211 5.560 1.00 50.25 245 SER A C 1
ATOM 1910 O O . SER A 1 245 ? -26.491 6.928 4.505 1.00 50.25 245 SER A O 1
ATOM 1912 N N . GLN A 1 246 ? -26.992 8.439 6.087 1.00 49.72 246 GLN A N 1
ATOM 1913 C CA . GLN A 1 246 ? -26.195 9.537 5.537 1.00 49.72 246 GLN A CA 1
ATOM 1914 C C . GLN A 1 246 ? -24.708 9.447 5.914 1.00 49.72 246 GLN A C 1
ATOM 1916 O O . GLN A 1 246 ? -23.873 9.730 5.057 1.00 49.72 246 GLN A O 1
ATOM 1921 N N . ASP A 1 247 ? -24.358 8.962 7.110 1.00 50.19 247 ASP A N 1
ATOM 1922 C CA . ASP A 1 247 ? -22.953 8.925 7.551 1.00 50.19 247 ASP A CA 1
ATOM 1923 C C . ASP A 1 247 ? -22.193 7.717 6.988 1.00 50.19 247 ASP A C 1
ATOM 1925 O O . ASP A 1 247 ? -21.026 7.819 6.627 1.00 50.19 247 ASP A O 1
ATOM 1929 N N . MET A 1 248 ? -22.844 6.570 6.769 1.00 48.75 248 MET A N 1
ATOM 1930 C CA . MET A 1 248 ? -22.159 5.454 6.094 1.00 48.75 248 MET A CA 1
ATOM 1931 C C . MET A 1 248 ? -21.845 5.743 4.616 1.00 48.75 248 MET A C 1
ATOM 1933 O O . MET A 1 248 ? -20.924 5.145 4.053 1.00 48.75 248 MET A O 1
ATOM 1937 N N . GLN A 1 249 ? -22.579 6.656 3.968 1.00 48.81 249 GLN A N 1
ATOM 1938 C CA . GLN A 1 249 ? -22.259 7.070 2.600 1.00 48.81 249 GLN A CA 1
ATOM 1939 C C . GLN A 1 249 ? -21.059 8.019 2.538 1.00 48.81 249 GLN A C 1
ATOM 1941 O O . GLN A 1 249 ? -20.337 7.976 1.542 1.00 48.81 249 GLN A O 1
ATOM 1946 N N . SER A 1 250 ? -20.800 8.829 3.570 1.00 48.12 250 SER A N 1
ATOM 1947 C CA . SER A 1 250 ? -19.611 9.689 3.608 1.00 48.12 250 SER A CA 1
ATOM 1948 C C . SER A 1 250 ? -18.331 8.870 3.802 1.00 48.12 250 SER A C 1
ATOM 1950 O O . SER A 1 250 ? -17.356 9.136 3.106 1.00 48.12 250 SER A O 1
ATOM 1952 N N . PHE A 1 251 ? -18.356 7.787 4.590 1.00 48.62 251 PHE A N 1
ATOM 1953 C CA . PHE A 1 251 ? -17.224 6.848 4.678 1.00 48.62 251 PHE A CA 1
ATOM 1954 C C . PHE A 1 251 ? -16.955 6.104 3.361 1.00 48.62 251 PHE A C 1
ATOM 1956 O O . PHE A 1 251 ? -15.806 5.993 2.940 1.00 48.62 251 PHE A O 1
ATOM 1963 N N . LYS A 1 252 ? -18.001 5.663 2.644 1.00 47.78 252 LYS A N 1
ATOM 1964 C CA . LYS A 1 252 ? -17.832 5.050 1.310 1.00 47.78 252 LYS A CA 1
ATOM 1965 C C . LYS A 1 252 ? -17.378 6.050 0.239 1.00 47.78 252 LYS A C 1
ATOM 1967 O O . LYS A 1 252 ? -16.706 5.648 -0.706 1.00 47.78 252 LYS A O 1
ATOM 1972 N N . ARG A 1 253 ? -17.720 7.339 0.370 1.00 47.09 253 ARG A N 1
ATOM 1973 C CA . ARG A 1 253 ? -17.265 8.406 -0.543 1.00 47.09 253 ARG A CA 1
ATOM 1974 C C . ARG A 1 253 ? -15.863 8.922 -0.213 1.00 47.09 253 ARG A C 1
ATOM 1976 O O . ARG A 1 253 ? -15.151 9.267 -1.141 1.00 47.09 253 ARG A O 1
ATOM 1983 N N . ALA A 1 254 ? -15.428 8.901 1.046 1.00 47.19 254 ALA A N 1
ATOM 1984 C CA . ALA A 1 254 ? -14.071 9.297 1.448 1.00 47.19 254 ALA A CA 1
ATOM 1985 C C . ALA A 1 254 ? -12.970 8.316 0.978 1.00 47.19 254 ALA A C 1
ATOM 1987 O O . ALA A 1 254 ? -11.786 8.657 0.969 1.00 47.19 254 ALA A O 1
ATOM 1988 N N . GLY A 1 255 ? -13.350 7.106 0.549 1.00 41.72 255 GLY A N 1
ATOM 1989 C CA . GLY A 1 255 ? -12.471 6.162 -0.153 1.00 41.72 255 GLY A CA 1
ATOM 1990 C C . GLY A 1 255 ? -12.274 6.466 -1.647 1.00 41.72 255 GLY A C 1
ATOM 1991 O O . GLY A 1 255 ? -11.416 5.858 -2.283 1.00 41.72 255 GLY A O 1
ATOM 1992 N N . ILE A 1 256 ? -13.034 7.410 -2.212 1.00 47.28 256 ILE A N 1
ATOM 1993 C CA . ILE A 1 256 ? -12.863 7.919 -3.576 1.00 47.28 256 ILE A CA 1
ATOM 1994 C C . ILE A 1 256 ? -12.291 9.327 -3.431 1.00 47.28 256 ILE A C 1
ATOM 1996 O O . ILE A 1 256 ? -13.006 10.249 -3.054 1.00 47.28 256 ILE A O 1
ATOM 2000 N N . VAL A 1 257 ? -10.990 9.479 -3.684 1.00 41.09 257 VAL A N 1
ATOM 2001 C CA . VAL A 1 257 ? -10.306 10.780 -3.645 1.00 41.09 257 VAL A CA 1
ATOM 2002 C C . VAL A 1 257 ? -11.082 11.784 -4.516 1.00 41.09 257 VAL A C 1
ATOM 2004 O O . VAL A 1 257 ? -11.195 11.558 -5.724 1.00 41.09 257 VAL A O 1
ATOM 2007 N N . PRO A 1 258 ? -11.632 12.875 -3.951 1.00 41.91 258 PRO A N 1
ATOM 2008 C CA . PRO A 1 258 ? -12.196 13.956 -4.739 1.00 41.91 258 PRO A CA 1
ATOM 2009 C C . PRO A 1 258 ? -11.046 14.806 -5.287 1.00 41.91 258 PRO A C 1
ATOM 2011 O O . PRO A 1 258 ? -10.362 15.460 -4.515 1.00 41.91 258 PRO A O 1
ATOM 2014 N N . GLY A 1 259 ? -10.835 14.798 -6.606 1.00 46.50 259 GLY A N 1
ATOM 2015 C CA . GLY A 1 259 ? -10.197 15.882 -7.376 1.00 46.50 259 GLY A CA 1
ATOM 2016 C C . GLY A 1 259 ? -8.711 16.220 -7.147 1.00 46.50 259 GLY A C 1
ATOM 2017 O O . GLY A 1 259 ? -8.093 16.754 -8.063 1.00 46.50 259 GLY A O 1
ATOM 2018 N N . GLU A 1 260 ? -8.105 15.902 -6.002 1.00 40.81 260 GLU A N 1
ATOM 2019 C CA . GLU A 1 260 ? -6.721 16.304 -5.686 1.00 40.81 260 GLU A CA 1
ATOM 2020 C C . GLU A 1 260 ? -5.673 15.402 -6.349 1.00 40.81 260 GLU A C 1
ATOM 2022 O O . GLU A 1 260 ? -4.677 15.898 -6.859 1.00 40.81 260 GLU A O 1
ATOM 2027 N N . ALA A 1 261 ? -5.937 14.096 -6.486 1.00 45.94 261 ALA A N 1
ATOM 2028 C CA . ALA A 1 261 ? -5.033 13.187 -7.207 1.00 45.94 261 ALA A CA 1
ATOM 2029 C C . ALA A 1 261 ? -4.935 13.488 -8.718 1.00 45.94 261 ALA A C 1
ATOM 2031 O O . ALA A 1 261 ? -4.032 12.999 -9.392 1.00 45.94 261 ALA A O 1
ATOM 2032 N N . THR A 1 262 ? -5.873 14.266 -9.266 1.00 46.38 262 THR A N 1
ATOM 2033 C CA . THR A 1 262 ? -5.782 14.797 -10.633 1.00 46.38 262 THR A CA 1
ATOM 2034 C C . THR A 1 262 ? -4.944 16.071 -10.717 1.00 46.38 262 THR A C 1
ATOM 2036 O O . THR A 1 262 ? -4.331 16.274 -11.753 1.00 46.38 262 THR A O 1
ATOM 2039 N N . ALA A 1 263 ? -4.868 16.876 -9.651 1.00 46.72 263 ALA A N 1
ATOM 2040 C CA . ALA A 1 263 ? -4.021 18.072 -9.607 1.00 46.72 263 ALA A CA 1
ATOM 2041 C C . ALA A 1 263 ? -2.537 17.708 -9.404 1.00 46.72 263 ALA A C 1
ATOM 2043 O O . ALA A 1 263 ? -1.683 18.203 -10.130 1.00 46.72 263 ALA A O 1
ATOM 2044 N N . ASP A 1 264 ? -2.247 16.739 -8.527 1.00 43.69 264 ASP A N 1
ATOM 2045 C CA . ASP A 1 264 ? -0.880 16.233 -8.295 1.00 43.69 264 ASP A CA 1
ATOM 2046 C C . ASP A 1 264 ? -0.253 15.604 -9.550 1.00 43.69 264 ASP A C 1
ATOM 2048 O O . ASP A 1 264 ? 0.965 15.571 -9.713 1.00 43.69 264 ASP A O 1
ATOM 2052 N N . ARG A 1 265 ? -1.079 15.083 -10.465 1.00 45.66 265 ARG A N 1
ATOM 2053 C CA . ARG A 1 265 ? -0.591 14.492 -11.714 1.00 45.66 265 ARG A CA 1
ATOM 2054 C C . ARG A 1 265 ? -0.003 15.544 -12.656 1.00 45.66 265 ARG A C 1
ATOM 2056 O O . ARG A 1 265 ? 0.963 15.225 -13.343 1.00 45.66 265 ARG A O 1
ATOM 2063 N N . ASP A 1 266 ? -0.568 16.747 -12.688 1.00 45.78 266 ASP A N 1
ATOM 2064 C CA . ASP A 1 266 ? -0.084 17.827 -13.551 1.00 45.78 266 ASP A CA 1
ATOM 2065 C C . ASP A 1 266 ? 1.161 18.497 -12.931 1.00 45.78 266 ASP A C 1
ATOM 2067 O O . ASP A 1 266 ? 2.150 18.700 -13.634 1.00 45.78 266 ASP A O 1
ATOM 2071 N N . ASP A 1 267 ? 1.200 18.676 -11.604 1.00 47.66 267 ASP A N 1
ATOM 2072 C CA . ASP A 1 267 ? 2.368 19.233 -10.895 1.00 47.66 267 ASP A CA 1
ATOM 2073 C C . ASP A 1 267 ? 3.604 18.307 -10.937 1.00 47.66 267 ASP A C 1
ATOM 2075 O O . ASP A 1 267 ? 4.745 18.771 -11.022 1.00 47.66 267 ASP A O 1
ATOM 2079 N N . VAL A 1 268 ? 3.411 16.980 -10.926 1.00 48.06 268 VAL A N 1
ATOM 2080 C CA . VAL A 1 268 ? 4.515 16.012 -11.084 1.00 48.06 268 VAL A CA 1
ATOM 2081 C C . VAL A 1 268 ? 5.053 15.989 -12.519 1.00 48.06 268 VAL A C 1
ATOM 2083 O O . VAL A 1 268 ? 6.230 15.694 -12.713 1.00 48.06 268 VAL A O 1
ATOM 2086 N N . LEU A 1 269 ? 4.238 16.312 -13.528 1.00 46.38 269 LEU A N 1
ATOM 2087 C CA . LEU A 1 269 ? 4.680 16.359 -14.926 1.00 46.38 269 LEU A CA 1
ATOM 2088 C C . LEU A 1 269 ? 5.454 17.647 -15.256 1.00 46.38 269 LEU A C 1
ATOM 2090 O O . LEU A 1 269 ? 6.400 17.581 -16.043 1.00 46.38 269 LEU A O 1
ATOM 2094 N N . ASP A 1 270 ? 5.133 18.769 -14.606 1.00 48.94 270 ASP A N 1
ATOM 2095 C CA . ASP A 1 270 ? 5.841 20.050 -14.779 1.00 48.94 270 ASP A CA 1
ATOM 2096 C C . ASP A 1 270 ? 7.216 20.091 -14.075 1.00 48.94 270 ASP A C 1
ATOM 2098 O O . ASP A 1 270 ? 8.096 20.862 -14.454 1.00 48.94 270 ASP A O 1
ATOM 2102 N N . GLY A 1 271 ? 7.462 19.223 -13.087 1.00 43.12 271 GLY A N 1
ATOM 2103 C CA . GLY A 1 271 ? 8.762 19.117 -12.406 1.00 43.12 271 GLY A CA 1
ATOM 2104 C C . GLY A 1 271 ? 9.882 18.439 -13.214 1.00 43.12 271 GLY A C 1
ATOM 2105 O O . GLY A 1 271 ? 11.024 18.408 -12.751 1.00 43.12 271 GLY A O 1
ATOM 2106 N N . PHE A 1 272 ? 9.575 17.878 -14.390 1.00 40.03 272 PHE A N 1
ATOM 2107 C CA . PHE A 1 272 ? 10.519 17.131 -15.239 1.00 40.03 272 PHE A CA 1
ATOM 2108 C C . PHE A 1 2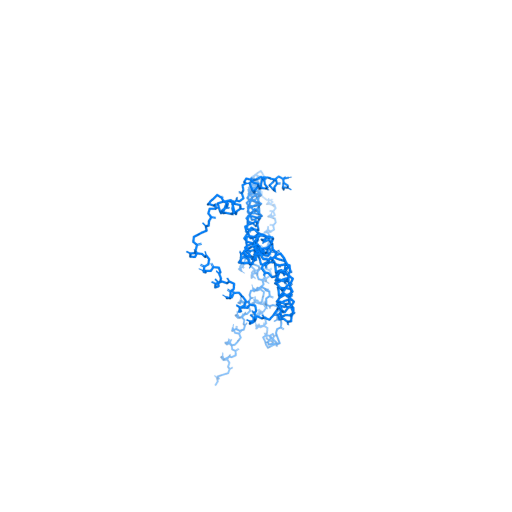72 ? 10.810 17.786 -16.605 1.00 40.03 272 PHE A C 1
ATOM 2110 O O . PHE A 1 272 ? 11.495 17.168 -17.426 1.00 40.03 272 PHE A O 1
ATOM 2117 N N . SER A 1 273 ? 10.320 19.007 -16.855 1.00 39.06 273 SER A N 1
ATOM 2118 C CA . SER A 1 273 ? 10.637 19.805 -18.056 1.00 39.06 273 SER A CA 1
ATOM 2119 C C . SER A 1 273 ? 11.821 20.747 -17.866 1.00 39.06 273 SER A C 1
ATOM 2121 O O . SER A 1 273 ? 11.862 21.417 -16.811 1.00 39.06 273 SER A O 1
#

Sequence (273 aa):
MDGEASGQDERDEQIAAVSATGGSSALVFNLHILPLLRTEEDRVAYLNAVATAMTPDRIDPKLWERWLGGGPGPYDRSAPKRPTTHGQSLSRDLERQSQTVSRADYDVTKARESLKRAQERVDLAEAALVKAKADDQATLQSAVYKALRSEMEPMFAMGPAWAIMRALSGAVPSEEMADELRLERSEEKRAKLEAVVREERRAETAQIMSVLYAWVGDYAFERQLRDAILGVVKTHEKLNPPRSSQDMQSFKRAGIVPGEATADRDDVLDGFS

pLDDT: mean 72.33, std 16.77, range [39.06, 96.12]

Secondary structure (DSSP, 8-state):
--SSHHHHHHHHHHHHHHHHSTTTSTT---GGGTTTTSSHHHHHHHHHHHHHHT--TTS-HHHHHHHHTT---TT----PPPP--SSS-HHHHHHHHHHHHHHHHHHHHHHHHHHHHHHHHHHHHHHHHHHHHHHHHHHHHHHHHHHHHHHHHHHH-HHHHHHHHHHH-----HHHHHHHTTT---HHHHHHHHHHHHHHHHHHHHHHHHHHHHHTT-HHHHHHHHHHHHHHHHHHHHS--SS-TTHHHHHHHHTS--SHHHHHHHHHHHTT-

Radius of gyration: 46.16 Å; chains: 1; bounding box: 92×74×124 Å